Protein 1OZ7 (pdb70)

Nearest PDB structures (foldseek):
  1oz7-assembly1_B  TM=1.008E+00  e=7.593E-28  Echis carinatus
  1c3a-assembly1_B  TM=8.561E-01  e=3.685E-15  Protobothrops flavoviridis
  1umr-assembly3_C-2  TM=8.616E-01  e=9.454E-15  Crotalus durissus terrificus
  1uex-assembly1_B  TM=8.642E-01  e=3.394E-13  Bitis arietans
  2e3x-assembly1_C  TM=8.979E-01  e=5.056E-12  Daboia siamensis

Organism: Echis carinatus (NCBI:txid40353)

Foldseek 3Di:
DDDPQWDDDPQKTKHWFQWWFFQVVVQVVQCVVDPPKGFADADDLVRLVVVLVNCVPPHDDDFWAFHNQFAPPVCVVVFDADVHGTDDDDDDPCPDDFGGWTFGVVVSRNDIDGGRRRGIGITMMMDHPVD/DDDPQWDDDPQKTKHWDADKAFLVVQQVVQCVVDPQKGFAADPPPPVLCCCQVPVPVVHPQFKAFHRDAPFDDQVPDDDPVRDRDDDDDDDRQWRGWMAGRVVRDIDIGGSHGIGITMMMGGD

CATH classification: 3.10.100.10

Solvent-accessible surface area: 12956 Å² total; per-residue (Å²): 185,20,52,132,61,40,43,67,37,55,108,74,0,4,49,9,34,81,94,79,51,28,35,86,100,0,18,109,50,1,47,137,76,20,161,71,0,40,1,0,0,2,61,44,112,136,11,7,53,37,1,5,99,14,0,68,137,80,14,47,165,18,164,59,0,0,1,0,1,20,15,84,67,78,88,129,121,15,57,13,179,4,32,70,18,41,34,155,74,49,99,44,117,82,142,124,69,38,64,1,0,0,4,29,55,162,31,81,16,123,48,3,17,41,7,19,26,97,34,82,40,2,0,1,0,7,22,30,74,98,84,157,35,98,120,118,32,25,72,62,114,45,38,7,2,42,20,19,153,75,109,40,42,37,65,71,0,32,136,34,0,56,131,62,60,168,104,2,50,1,0,2,1,100,49,47,87,1,13,78,23,2,39,53,91,0,2,90,122,15,125,78,17,48,5,0,0,0,1,50,25,35,40,76,67,45,16,21,47,3,32,48,65,26,155,12,77,66,80,17,10,56,86,82,71,16,0,0,0,5,53,12,117,68,87,14,1,26,96,122,36,13,78,141,72,30,0,0,1,0,11,5,73,102

Secondary structure (DSSP, 8-state):
-PPTT-EEETTEEEEEEEEEE-HHHHHHHHHHHSTT-EE----SHHHHHHHHHHHHHHS---SEEEEEEEE---GGGS--B-SSSB--S------S---EEEEEGGGTT-SEEEE-TTS-EEEEEEE-TT-/---TT-EEETTEEEEEEEEEE-HHHHHHHHHHHSTT-EE-----SSHHHHHHHTSSTTTT-SEEEEEEE----GGGEEETT-----S--B-SSTTEEEEEGGGTEEEEE-TTS-EEEEEEEE-

B-factor: mean 37.21, std 13.38, range [9.92, 82.86]

Structure (mmCIF, N/CA/C/O backbone):
data_1OZ7
#
_entry.id   1OZ7
#
_cell.length_a   37.966
_cell.length_b   95.258
_cell.length_c   42.611
_cell.angle_alpha   90.00
_cell.angle_beta   112.58
_cell.angle_gamma   90.00
#
_symmetry.space_group_name_H-M   'P 1 21 1'
#
loop_
_entity.id
_entity.type
_entity.pdbx_description
1 polymer 'echicetin A-chain'
2 polymer 'echicetin B-chain'
3 water water
#
loop_
_atom_site.group_PDB
_atom_site.id
_atom_site.type_symbol
_atom_site.label_atom_id
_atom_site.label_alt_id
_atom_site.label_comp_id
_atom_site.label_asym_id
_atom_site.label_entity_id
_atom_site.label_seq_id
_atom_site.pdbx_PDB_ins_code
_atom_site.Cartn_x
_atom_site.Cartn_y
_atom_site.Cartn_z
_atom_site.occupancy
_atom_site.B_iso_or_equiv
_atom_site.auth_seq_id
_atom_site.auth_comp_id
_atom_site.auth_asym_id
_atom_site.auth_atom_id
_atom_site.pdbx_PDB_model_num
ATOM 1 N N . MET A 1 1 ? 22.776 51.173 45.961 1.00 48.99 1 MET A N 1
ATOM 2 C CA . MET A 1 1 ? 22.431 52.579 46.322 1.00 49.18 1 MET A CA 1
ATOM 3 C C . MET A 1 1 ? 21.965 53.311 45.064 1.00 47.35 1 MET A C 1
ATOM 4 O O . MET A 1 1 ? 22.713 54.075 44.454 1.00 46.61 1 MET A O 1
ATOM 9 N N . CYS A 1 2 ? 20.719 53.067 44.681 1.00 44.54 2 CYS A N 1
ATOM 10 C CA . CYS A 1 2 ? 20.160 53.692 43.497 1.00 41.14 2 CYS A CA 1
ATOM 11 C C . CYS A 1 2 ? 19.223 54.831 43.872 1.00 41.26 2 CYS A C 1
ATOM 12 O O . CYS A 1 2 ? 18.648 54.841 44.957 1.00 42.29 2 CYS A O 1
ATOM 15 N N . PRO A 1 3 ? 19.062 55.813 42.973 1.00 41.71 3 PRO A N 1
ATOM 16 C CA . PRO A 1 3 ? 18.190 56.965 43.209 1.00 41.47 3 PRO A CA 1
ATOM 17 C C . PRO A 1 3 ? 16.781 56.547 43.606 1.00 41.34 3 PRO A C 1
ATOM 18 O O . PRO A 1 3 ? 16.417 55.377 43.501 1.00 39.25 3 PRO A O 1
ATOM 22 N N . PRO A 1 4 ? 15.970 57.504 44.078 1.00 42.72 4 PRO A N 1
ATOM 23 C CA . PRO A 1 4 ? 14.599 57.178 44.476 1.00 43.99 4 PRO A CA 1
ATOM 24 C C . PRO A 1 4 ? 13.768 56.740 43.276 1.00 43.14 4 PRO A C 1
ATOM 25 O O . PRO A 1 4 ? 13.840 57.350 42.208 1.00 44.19 4 PRO A O 1
ATOM 29 N N . GLY A 1 5 ? 12.995 55.676 43.453 1.00 40.76 5 GLY A N 1
ATOM 30 C CA . GLY A 1 5 ? 12.157 55.186 42.373 1.00 39.21 5 GLY A CA 1
ATOM 31 C C . GLY A 1 5 ? 12.852 54.166 41.494 1.00 36.49 5 GLY A C 1
ATOM 32 O O . GLY A 1 5 ? 12.200 53.443 40.743 1.00 37.35 5 GLY A O 1
ATOM 33 N N . TRP A 1 6 ? 14.178 54.115 41.578 1.00 32.73 6 TRP A N 1
ATOM 34 C CA . TRP A 1 6 ? 14.956 53.171 40.786 1.00 28.80 6 TRP A CA 1
ATOM 35 C C . TRP A 1 6 ? 15.182 51.901 41.576 1.00 26.79 6 TRP A C 1
ATOM 36 O O . TRP A 1 6 ? 15.168 51.920 42.801 1.00 27.16 6 TRP A O 1
ATOM 47 N N . SER A 1 7 ? 15.391 50.796 40.869 1.00 25.30 7 SER A N 1
ATOM 48 C CA . SER A 1 7 ? 15.628 49.513 41.521 1.00 24.53 7 SER A CA 1
ATOM 49 C C . SER A 1 7 ? 17.034 49.000 41.251 1.00 22.11 7 SER A C 1
ATOM 50 O O . SER A 1 7 ? 17.673 49.386 40.272 1.00 23.40 7 SER A O 1
ATOM 53 N N . SER A 1 8 ? 17.505 48.115 42.119 1.00 20.70 8 SER A N 1
ATOM 54 C CA . SER A 1 8 ? 18.846 47.561 41.985 1.00 21.63 8 SER A CA 1
ATOM 55 C C . SER A 1 8 ? 18.920 46.050 41.749 1.00 18.75 8 SER A C 1
ATOM 56 O O . SER A 1 8 ? 18.123 45.268 42.278 1.00 15.05 8 SER A O 1
ATOM 59 N N . ASN A 1 9 ? 19.894 45.652 40.941 1.00 18.59 9 ASN A N 1
ATOM 60 C CA . ASN A 1 9 ? 20.123 44.246 40.631 1.00 20.41 9 ASN A CA 1
ATOM 61 C C . ASN A 1 9 ? 21.545 44.145 40.111 1.00 19.89 9 ASN A C 1
ATOM 62 O O . ASN A 1 9 ? 21.964 44.962 39.288 1.00 19.20 9 ASN A O 1
ATOM 67 N N . GLY A 1 10 ? 22.287 43.153 40.592 1.00 21.82 10 GLY A N 1
ATOM 68 C CA . GLY A 1 10 ? 23.663 42.999 40.158 1.00 26.32 10 GLY A CA 1
ATOM 69 C C . GLY A 1 10 ? 24.359 44.349 40.175 1.00 27.64 10 GLY A C 1
ATOM 70 O O . GLY A 1 10 ? 24.934 44.772 39.180 1.00 28.42 10 GLY A O 1
ATOM 71 N N . VAL A 1 11 ? 24.291 45.037 41.309 1.00 29.13 11 VAL A N 1
ATOM 72 C CA . VAL A 1 11 ? 24.910 46.350 41.455 1.00 32.65 11 VAL A CA 1
ATOM 73 C C . VAL A 1 11 ? 24.684 47.262 40.245 1.00 33.39 11 VAL A C 1
ATOM 74 O O . VAL A 1 11 ? 25.591 47.966 39.796 1.00 34.26 11 VAL A O 1
ATOM 78 N N . TYR A 1 12 ? 23.464 47.232 39.717 1.00 33.22 12 TYR A N 1
ATOM 79 C CA . TYR A 1 12 ? 23.070 48.067 38.587 1.00 29.89 12 TYR A CA 1
ATOM 80 C C . TYR A 1 12 ? 21.748 48.699 38.985 1.00 27.28 12 TYR A C 1
ATOM 81 O O . TYR A 1 12 ? 20.999 48.119 39.770 1.00 25.94 12 TYR A O 1
ATOM 90 N N . CYS A 1 13 ? 21.462 49.881 38.452 1.00 26.03 13 CYS A N 1
ATOM 91 C CA . CYS A 1 13 ? 20.214 50.574 38.747 1.00 24.16 13 CYS A CA 1
ATOM 92 C C . CYS A 1 13 ? 19.329 50.483 37.521 1.00 23.84 13 CYS A C 1
ATOM 93 O O . CYS A 1 13 ? 19.806 50.652 36.403 1.00 19.32 13 CYS A O 1
ATOM 96 N N . TYR A 1 14 ? 18.041 50.219 37.738 1.00 24.48 14 TYR A N 1
ATOM 97 C CA . TYR A 1 14 ? 17.081 50.072 36.649 1.00 24.48 14 TYR A CA 1
ATOM 98 C C . TYR A 1 14 ? 15.776 50.792 36.908 1.00 25.17 14 TYR A C 1
ATOM 99 O O . TYR A 1 14 ? 15.264 50.794 38.031 1.00 24.36 14 TYR A O 1
ATOM 108 N N . MET A 1 15 ? 15.215 51.370 35.854 1.00 24.45 15 MET A N 1
ATOM 109 C CA . MET A 1 15 ? 13.921 51.999 35.974 1.00 24.29 15 MET A CA 1
ATOM 110 C C . MET A 1 15 ? 13.131 51.886 34.683 1.00 23.95 15 MET A C 1
ATOM 111 O O . MET A 1 15 ? 13.654 52.095 33.589 1.00 24.41 15 MET A O 1
ATOM 116 N N . LEU A 1 16 ? 11.864 51.534 34.827 1.00 22.99 16 LEU A N 1
ATOM 117 C CA . LEU A 1 16 ? 10.965 51.416 33.698 1.00 23.17 16 LEU A CA 1
ATOM 118 C C . LEU A 1 16 ? 10.233 52.742 33.607 1.00 22.35 16 LEU A C 1
ATOM 119 O O . LEU A 1 16 ? 9.741 53.246 34.605 1.00 23.24 16 LEU A O 1
ATOM 121 N N . PHE A 1 17 ? 10.169 53.311 32.412 1.00 22.90 17 PHE A N 1
ATOM 122 C CA . PHE A 1 17 ? 9.482 54.578 32.204 1.00 22.57 17 PHE A CA 1
ATOM 123 C C . PHE A 1 17 ? 8.257 54.394 31.332 1.00 24.91 17 PHE A C 1
ATOM 124 O O . PHE A 1 17 ? 8.351 53.912 30.203 1.00 24.40 17 PHE A O 1
ATOM 132 N N . LYS A 1 18 ? 7.107 54.780 31.874 1.00 27.30 18 LYS A N 1
ATOM 133 C CA . LYS A 1 18 ? 5.836 54.671 31.174 1.00 28.96 18 LYS A CA 1
ATOM 134 C C . LYS A 1 18 ? 5.645 55.887 30.270 1.00 29.89 18 LYS A C 1
ATOM 135 O O . LYS A 1 18 ? 4.645 56.599 30.366 1.00 31.34 18 LYS A O 1
ATOM 141 N N . GLU A 1 19 ? 6.620 56.123 29.397 1.00 30.04 19 GLU A N 1
ATOM 142 C CA . GLU A 1 19 ? 6.580 57.251 28.470 1.00 32.22 19 GLU A CA 1
ATOM 143 C C . GLU A 1 19 ? 6.982 56.752 27.082 1.00 30.94 19 GLU A C 1
ATOM 144 O O . GLU A 1 19 ? 8.162 56.593 26.781 1.00 31.12 19 GLU A O 1
ATOM 150 N N . PRO A 1 20 ? 5.995 56.500 26.215 1.00 31.32 20 PRO A N 1
ATOM 151 C CA . PRO A 1 20 ? 6.246 56.011 24.856 1.00 29.78 20 PRO A CA 1
ATOM 152 C C . PRO A 1 20 ? 7.210 56.848 24.019 1.00 27.03 20 PRO A C 1
ATOM 153 O O . PRO A 1 20 ? 7.015 58.050 23.835 1.00 25.26 20 PRO A O 1
ATOM 157 N N . LYS A 1 21 ? 8.256 56.199 23.516 1.00 25.54 21 LYS A N 1
ATOM 158 C CA . LYS A 1 21 ? 9.232 56.868 22.670 1.00 25.32 21 LYS A CA 1
ATOM 159 C C . LYS A 1 21 ? 9.790 55.906 21.638 1.00 24.66 21 LYS A C 1
ATOM 160 O O . LYS A 1 21 ? 9.527 54.699 21.668 1.00 23.21 21 LYS A O 1
ATOM 166 N N . THR A 1 22 ? 10.577 56.484 20.742 1.00 25.62 22 THR A N 1
ATOM 167 C CA . THR A 1 22 ? 11.282 55.811 19.664 1.00 26.92 22 THR A CA 1
ATOM 168 C C . THR A 1 22 ? 12.524 55.159 20.298 1.00 26.91 22 THR A C 1
ATOM 169 O O . THR A 1 22 ? 12.976 55.622 21.345 1.00 27.25 22 THR A O 1
ATOM 173 N N . TRP A 1 23 ? 13.079 54.107 19.685 1.00 26.91 23 TRP A N 1
ATOM 174 C CA . TRP A 1 23 ? 14.290 53.456 20.232 1.00 28.52 23 TRP A CA 1
ATOM 175 C C . TRP A 1 23 ? 15.294 54.552 20.526 1.00 27.74 23 TRP A C 1
ATOM 176 O O . TRP A 1 23 ? 15.740 54.703 21.660 1.00 23.00 23 TRP A O 1
ATOM 187 N N . ASP A 1 24 ? 15.616 55.320 19.483 1.00 29.84 24 ASP A N 1
ATOM 188 C CA . ASP A 1 24 ? 16.578 56.416 19.543 1.00 31.32 24 ASP A CA 1
ATOM 189 C C . ASP A 1 24 ? 16.365 57.426 20.653 1.00 30.50 24 ASP A C 1
ATOM 190 O O . ASP A 1 24 ? 17.308 57.786 21.361 1.00 31.58 24 ASP A O 1
ATOM 195 N N . GLU A 1 25 ? 15.132 57.896 20.799 1.00 28.38 25 GLU A N 1
ATOM 196 C CA . GLU A 1 25 ? 14.824 58.897 21.813 1.00 27.96 25 GLU A CA 1
ATOM 197 C C . GLU A 1 25 ? 14.849 58.327 23.223 1.00 26.70 25 GLU A C 1
ATOM 198 O O . GLU A 1 25 ? 15.313 58.977 24.152 1.00 28.19 25 GLU A O 1
ATOM 204 N N . ALA A 1 26 ? 14.360 57.107 23.386 1.00 25.00 26 ALA A N 1
ATOM 205 C CA . ALA A 1 26 ? 14.360 56.482 24.697 1.00 24.93 26 ALA A CA 1
ATOM 206 C C . ALA A 1 26 ? 15.809 56.243 25.112 1.00 25.76 26 ALA A C 1
ATOM 207 O O . ALA A 1 26 ? 16.189 56.488 26.261 1.00 22.08 26 ALA A O 1
ATOM 209 N N . GLU A 1 27 ? 16.611 55.768 24.163 1.00 26.25 27 GLU A N 1
ATOM 210 C CA . GLU A 1 27 ? 18.022 55.498 24.407 1.00 28.13 27 GLU A CA 1
ATOM 211 C C . GLU A 1 27 ? 18.667 56.798 24.849 1.00 28.77 27 G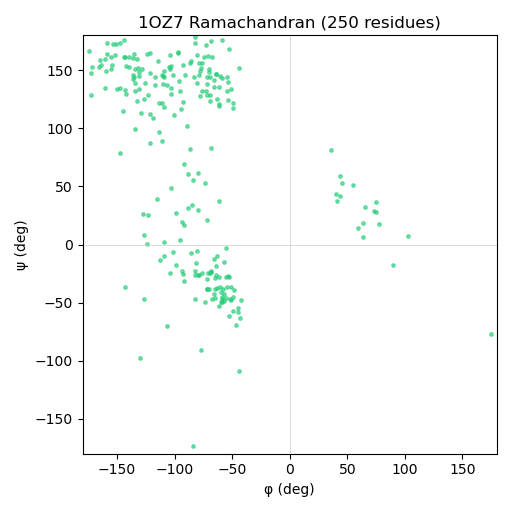LU A C 1
ATOM 212 O O . GLU A 1 27 ? 19.360 56.849 25.868 1.00 27.96 27 GLU A O 1
ATOM 218 N N . LYS A 1 28 ? 18.409 57.858 24.090 1.00 29.97 28 LYS A N 1
ATOM 219 C CA . LYS A 1 28 ? 18.965 59.171 24.398 1.00 29.80 28 LYS A CA 1
ATOM 220 C C . LYS A 1 28 ? 18.527 59.606 25.791 1.00 27.10 28 LYS A C 1
ATOM 221 O O . LYS A 1 28 ? 19.325 60.091 26.592 1.00 27.84 28 LYS A O 1
ATOM 227 N N . PHE A 1 29 ? 17.247 59.419 26.074 1.00 25.17 29 PHE A N 1
ATOM 228 C CA . PHE A 1 29 ? 16.684 59.778 27.362 1.00 23.92 29 PHE A CA 1
ATOM 229 C C . PHE A 1 29 ? 17.433 59.101 28.514 1.00 24.13 29 PHE A C 1
ATOM 230 O O . PHE A 1 29 ? 17.774 59.747 29.503 1.00 24.16 29 PHE A O 1
ATOM 238 N N . CYS A 1 30 ? 17.702 57.805 28.376 1.00 26.31 30 CYS A N 1
ATOM 239 C CA . CYS A 1 30 ? 18.393 57.044 29.414 1.00 26.42 30 CYS A CA 1
ATOM 240 C C . CYS A 1 30 ? 19.821 57.499 29.648 1.00 28.77 30 CYS A C 1
ATOM 241 O O . CYS A 1 30 ? 20.355 57.344 30.745 1.00 29.50 30 CYS A O 1
ATOM 244 N N . ASN A 1 31 ? 20.453 58.040 28.615 1.00 30.70 31 ASN A N 1
ATOM 245 C CA . ASN A 1 31 ? 21.830 58.482 28.751 1.00 33.48 31 ASN A CA 1
ATOM 246 C C . ASN A 1 31 ? 21.908 59.845 29.425 1.00 34.08 31 ASN A C 1
ATOM 247 O O . ASN A 1 31 ? 22.998 60.340 29.712 1.00 32.34 31 ASN A O 1
ATOM 252 N N . LYS A 1 32 ? 20.751 60.450 29.676 1.00 34.65 32 LYS A N 1
ATOM 253 C CA . LYS A 1 32 ? 20.708 61.763 30.318 1.00 35.36 32 LYS A CA 1
ATOM 254 C C . LYS A 1 32 ? 20.425 61.671 31.813 1.00 34.54 32 LYS A C 1
ATOM 255 O O . LYS A 1 32 ? 20.679 62.619 32.551 1.00 36.07 32 LYS A O 1
ATOM 261 N N . GLN A 1 33 ? 19.906 60.530 32.258 1.00 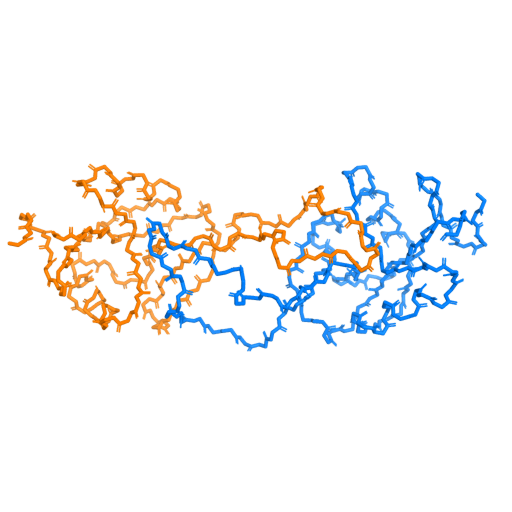34.48 33 GLN A N 1
ATOM 262 C CA . GLN A 1 33 ? 19.568 60.333 33.667 1.00 34.65 33 GLN A CA 1
ATOM 263 C C . GLN A 1 33 ? 20.772 60.090 34.570 1.00 35.15 33 GLN A C 1
ATOM 264 O O . GLN A 1 33 ? 20.712 60.343 35.772 1.00 36.47 33 GLN A O 1
ATOM 270 N N . GLY A 1 34 ? 21.857 59.590 33.991 1.00 34.85 34 GLY A N 1
ATOM 271 C CA . GLY A 1 34 ? 23.056 59.316 34.762 1.00 35.90 34 GLY A CA 1
ATOM 272 C C . GLY A 1 34 ? 24.177 58.936 33.818 1.00 37.27 34 GLY A C 1
ATOM 273 O O . GLY A 1 34 ? 23.927 58.333 32.768 1.00 36.20 34 GLY A O 1
ATOM 274 N N . LYS A 1 35 ? 25.410 59.279 34.176 1.00 37.72 35 LYS A N 1
ATOM 275 C CA . LYS A 1 35 ? 26.536 58.971 33.312 1.00 38.55 35 LYS A CA 1
ATOM 276 C C . LYS A 1 35 ? 26.515 57.518 32.871 1.00 39.82 35 LYS A C 1
ATOM 277 O O . LYS A 1 35 ? 26.592 56.598 33.684 1.00 39.52 35 LYS A O 1
ATOM 283 N N . ASP A 1 36 ? 26.394 57.330 31.564 1.00 41.78 36 ASP A N 1
ATOM 284 C CA . ASP A 1 36 ? 26.357 56.013 30.952 1.00 42.85 36 ASP A CA 1
ATOM 285 C C . ASP A 1 36 ? 25.079 55.215 31.148 1.00 40.64 36 ASP A C 1
ATOM 286 O O . ASP A 1 36 ? 25.094 53.987 31.159 1.00 38.57 36 ASP A O 1
ATOM 291 N N . GLY A 1 37 ? 23.963 55.915 31.301 1.00 38.78 37 GLY A N 1
ATOM 292 C CA . GLY A 1 37 ? 22.701 55.215 31.412 1.00 35.47 37 GLY A CA 1
ATOM 293 C C . GLY A 1 37 ? 22.411 54.808 29.980 1.00 33.20 37 GLY A C 1
ATOM 294 O O . GLY A 1 37 ? 22.925 55.434 29.052 1.00 31.98 37 GLY A O 1
ATOM 295 N N . HIS A 1 38 ? 21.612 53.766 29.785 1.00 31.21 38 HIS A N 1
ATOM 296 C CA . HIS A 1 38 ? 21.272 53.306 28.440 1.00 29.03 38 HIS A CA 1
ATOM 297 C C . HIS A 1 38 ? 19.990 52.499 28.500 1.00 26.88 38 HIS A C 1
ATOM 298 O O . HIS A 1 38 ? 19.477 52.203 29.580 1.00 25.14 38 HIS A O 1
ATOM 305 N N . LEU A 1 39 ? 19.484 52.129 27.327 1.00 24.73 39 LEU A N 1
ATOM 306 C CA . LEU A 1 39 ? 18.316 51.276 27.275 1.00 22.05 39 LEU A CA 1
ATOM 307 C C . LEU A 1 39 ? 18.880 50.022 27.914 1.00 21.84 39 LEU A C 1
ATOM 308 O O . LEU A 1 39 ? 20.063 49.727 27.761 1.00 19.41 39 LEU A O 1
ATOM 313 N N . LEU A 1 40 ? 18.049 49.294 28.643 1.00 21.46 40 LEU A N 1
ATOM 314 C CA . LEU A 1 40 ? 18.515 48.105 29.330 1.00 19.44 40 LEU A CA 1
ATOM 315 C C . LEU A 1 40 ? 19.055 47.010 28.433 1.00 18.62 40 LEU A C 1
ATOM 316 O O . LEU A 1 40 ? 18.481 46.702 27.391 1.00 18.20 40 LEU A O 1
ATOM 318 N N . SER A 1 41 ? 20.187 46.445 28.840 1.00 18.13 41 SER A N 1
ATOM 319 C CA . SER A 1 41 ? 20.774 45.314 28.137 1.00 18.08 41 SER A CA 1
ATOM 320 C C . SER A 1 41 ? 20.408 44.161 29.080 1.00 17.07 41 SER A C 1
ATOM 321 O O . SER A 1 41 ? 20.255 44.372 30.289 1.00 14.64 41 SER A O 1
ATOM 324 N N . ILE A 1 42 ? 20.241 42.963 28.534 1.00 17.10 42 ILE A N 1
ATOM 325 C CA . ILE A 1 42 ? 19.861 41.796 29.322 1.00 17.80 42 ILE A CA 1
ATOM 326 C C . ILE A 1 42 ? 20.928 40.743 29.145 1.00 19.06 42 ILE A C 1
ATOM 327 O O . ILE A 1 42 ? 21.083 40.177 28.068 1.00 20.82 42 ILE A O 1
ATOM 332 N N . GLU A 1 43 ? 21.656 40.459 30.212 1.00 20.91 43 GLU A N 1
ATOM 333 C CA . GLU A 1 43 ? 22.747 39.508 30.109 1.00 23.06 43 GLU A CA 1
ATOM 334 C C . GLU A 1 43 ? 22.590 38.148 30.767 1.00 22.54 43 GLU A C 1
ATOM 335 O O . GLU A 1 43 ? 23.513 37.337 30.712 1.00 23.38 43 GLU A O 1
ATOM 341 N N . SER A 1 44 ? 21.434 37.885 31.376 1.00 20.50 44 SER A N 1
ATOM 342 C CA . SER A 1 44 ? 21.199 36.590 31.993 1.00 17.64 44 SER A CA 1
ATOM 343 C C . SER A 1 44 ? 19.720 36.313 32.208 1.00 17.59 44 SER A C 1
ATOM 344 O O . SER A 1 44 ? 18.897 37.229 32.220 1.00 19.16 44 SER A O 1
ATOM 347 N N . LYS A 1 45 ? 19.387 35.037 32.370 1.00 18.69 45 LYS A N 1
ATOM 348 C CA . LYS A 1 45 ? 18.008 34.631 32.591 1.00 22.83 45 LYS A CA 1
ATOM 349 C C . LYS A 1 45 ? 17.522 35.297 33.873 1.00 21.94 45 LYS A C 1
ATOM 350 O O . LYS A 1 45 ? 16.364 35.710 33.982 1.00 21.75 45 LYS A O 1
ATOM 356 N N . LYS A 1 46 ? 18.424 35.405 34.841 1.00 18.98 46 LYS A N 1
ATOM 357 C CA . LYS A 1 46 ? 18.102 36.032 36.114 1.00 20.66 46 LYS A CA 1
ATOM 358 C C . LYS A 1 46 ? 17.789 37.507 35.898 1.00 19.45 46 LYS A C 1
ATOM 359 O O . LYS A 1 46 ? 16.817 38.021 36.435 1.00 18.75 46 LYS A O 1
ATOM 365 N N . GLU A 1 47 ? 18.616 38.192 35.114 1.00 19.49 47 GLU A N 1
ATOM 366 C CA . GLU A 1 47 ? 18.377 39.604 34.861 1.00 19.61 47 GLU A CA 1
ATOM 367 C C . GLU A 1 47 ? 17.092 39.769 34.037 1.00 18.97 47 GLU A C 1
ATOM 368 O O . GLU A 1 47 ? 16.237 40.599 34.362 1.00 17.67 47 GLU A O 1
ATOM 374 N N . GLU A 1 48 ? 16.967 38.971 32.979 1.00 17.87 48 GLU A N 1
ATOM 375 C CA . GLU A 1 48 ? 15.783 39.003 32.115 1.00 18.83 48 GLU A CA 1
ATOM 376 C C . GLU A 1 48 ? 14.554 38.948 32.998 1.00 19.28 48 GLU A C 1
ATOM 377 O O . GLU A 1 48 ? 13.545 39.617 32.751 1.00 16.46 48 GLU A O 1
ATOM 379 N N . ILE A 1 49 ? 14.660 38.134 34.042 1.00 20.85 49 ILE A N 1
ATOM 380 C CA . ILE A 1 49 ? 13.582 37.958 34.991 1.00 21.59 49 ILE A CA 1
ATOM 381 C C . ILE A 1 49 ? 13.389 39.178 35.891 1.00 21.91 49 ILE A C 1
ATOM 382 O O . ILE A 1 49 ? 12.261 39.548 36.193 1.00 22.51 49 ILE A O 1
ATOM 387 N N . LEU A 1 50 ? 14.477 39.818 36.301 1.00 21.24 50 LEU A N 1
ATOM 388 C CA . LEU A 1 50 ? 14.366 40.999 37.164 1.00 22.18 50 LEU A CA 1
ATOM 389 C C . LEU A 1 50 ? 13.763 42.196 36.417 1.00 23.10 50 LEU A C 1
ATOM 390 O O . LEU A 1 50 ? 13.181 43.088 37.030 1.00 22.51 50 LEU A O 1
ATOM 395 N N . VAL A 1 51 ? 13.896 42.206 35.094 1.00 23.35 51 VAL A N 1
ATOM 396 C CA . VAL A 1 51 ? 13.359 43.294 34.279 1.00 23.10 51 VAL A CA 1
ATOM 397 C C . VAL A 1 51 ? 11.861 43.152 33.954 1.00 23.59 51 VAL A C 1
ATOM 398 O O . VAL A 1 51 ? 11.106 44.118 34.076 1.00 23.81 51 VAL A O 1
ATOM 402 N N . ASP A 1 52 ? 11.435 41.965 33.527 1.00 24.25 52 ASP A N 1
ATOM 403 C CA . ASP A 1 52 ? 10.027 41.757 33.196 1.00 25.40 52 ASP A CA 1
ATOM 404 C C . ASP A 1 52 ? 9.148 42.071 34.396 1.00 26.09 52 ASP A C 1
ATOM 405 O O . ASP A 1 52 ? 8.062 42.644 34.249 1.00 25.00 52 ASP A O 1
ATOM 407 N N . ILE A 1 53 ? 9.639 41.699 35.579 1.00 25.56 53 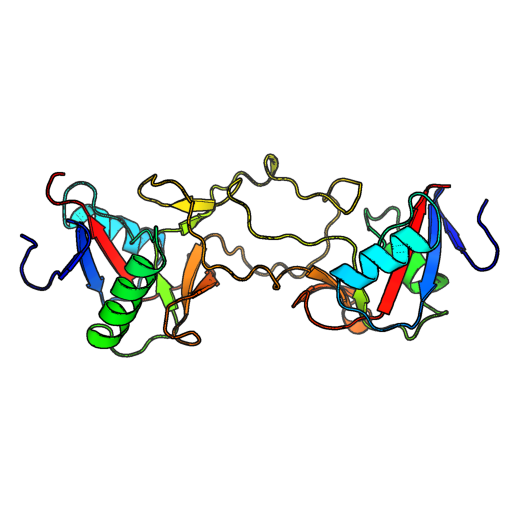ILE A N 1
ATOM 408 C CA . ILE A 1 53 ? 8.922 41.918 36.820 1.00 27.04 53 ILE A CA 1
ATOM 409 C C . ILE A 1 53 ? 8.912 43.393 37.192 1.00 26.39 53 ILE A C 1
ATOM 410 O O . ILE A 1 53 ? 7.975 43.861 37.849 1.00 25.60 53 ILE A O 1
ATOM 415 N N . VAL A 1 54 ? 9.945 44.132 36.790 1.00 24.83 54 VAL A N 1
ATOM 416 C CA . VAL A 1 54 ? 9.965 45.559 37.093 1.00 25.16 54 VAL A CA 1
ATOM 417 C C . VAL A 1 54 ? 9.038 46.224 36.073 1.00 24.88 54 VAL A C 1
ATOM 418 O O . VAL A 1 54 ? 8.479 47.290 36.321 1.00 24.25 54 VAL A O 1
ATOM 422 N N . VAL A 1 55 ? 8.882 45.588 34.917 1.00 24.34 55 VAL A N 1
ATOM 423 C CA . VAL A 1 55 ? 7.994 46.113 33.889 1.00 25.30 55 VAL A CA 1
ATOM 424 C C . VAL A 1 55 ? 6.569 45.860 34.368 1.00 27.01 55 VAL A C 1
ATOM 425 O O . VAL A 1 55 ? 5.731 46.758 34.377 1.00 25.42 55 VAL A O 1
ATOM 429 N N . SER A 1 56 ? 6.327 44.622 34.783 1.00 27.86 56 SER A N 1
ATOM 430 C CA . SER A 1 56 ? 5.035 44.167 35.266 1.00 30.82 56 SER A CA 1
ATOM 431 C C . SER A 1 56 ? 4.409 44.992 36.386 1.00 33.71 56 SER A C 1
ATOM 432 O O . SER A 1 56 ? 3.185 45.029 36.524 1.00 32.67 56 SER A O 1
ATOM 435 N N . GLU A 1 57 ? 5.244 45.655 37.177 1.00 36.73 57 GLU A N 1
ATOM 436 C CA . GLU A 1 57 ? 4.772 46.428 38.321 1.00 39.81 57 GLU A CA 1
ATOM 437 C C . GLU A 1 57 ? 4.729 47.941 38.171 1.00 39.34 57 GLU A C 1
ATOM 438 O O . GLU A 1 57 ? 3.958 48.609 38.862 1.00 39.58 57 GLU A O 1
ATOM 444 N N . ASN A 1 58 ? 5.540 48.487 37.274 1.00 39.41 58 ASN A N 1
ATOM 445 C CA . ASN A 1 58 ? 5.608 49.937 37.120 1.00 38.97 58 ASN A CA 1
ATOM 446 C C . ASN A 1 58 ? 5.083 50.524 35.820 1.00 38.47 58 ASN A C 1
ATOM 447 O O . ASN A 1 58 ? 4.889 51.737 35.712 1.00 37.70 58 ASN A O 1
ATOM 452 N N . ILE A 1 59 ? 4.851 49.675 34.831 1.00 38.67 59 ILE A N 1
ATOM 453 C CA . ILE A 1 59 ? 4.333 50.152 33.560 1.00 40.06 59 ILE A CA 1
ATOM 454 C C . ILE A 1 59 ? 2.883 49.725 33.367 1.00 40.46 59 ILE A C 1
ATOM 455 O O . ILE A 1 59 ? 2.569 48.534 33.344 1.00 38.71 59 ILE A O 1
ATOM 460 N N . GLY A 1 60 ? 1.911 50.716 33.240 1.00 43.13 60 GLY A N 1
ATOM 461 C CA . GLY A 1 60 ? 0.429 50.488 32.993 1.00 44.71 60 GLY A CA 1
ATOM 462 C C . GLY A 1 60 ? 0.310 50.005 31.534 1.00 46.30 60 GLY A C 1
ATOM 463 O O . GLY A 1 60 ? 0.554 50.758 30.599 1.00 45.10 60 GLY A O 1
ATOM 464 N N . LYS A 1 61 ? -0.312 48.955 31.157 1.00 47.70 61 LYS A N 1
ATOM 465 C CA . LYS A 1 61 ? -0.071 47.929 30.122 1.00 48.74 61 LYS A CA 1
ATOM 466 C C . LYS A 1 61 ? 0.364 48.509 28.762 1.00 48.69 61 LYS A C 1
ATOM 467 O O . LYS A 1 61 ? -0.062 49.599 28.373 1.00 49.08 61 LYS A O 1
ATOM 473 N N . MET A 1 62 ? 1.063 47.833 28.029 1.00 47.18 62 MET A N 1
ATOM 474 C CA . MET A 1 62 ? 1.569 48.138 26.707 1.00 44.22 62 MET A CA 1
ATOM 475 C C . MET A 1 62 ? 2.066 46.802 26.139 1.00 42.62 62 MET A C 1
ATOM 476 O O . MET A 1 62 ? 2.450 45.923 26.902 1.00 43.76 62 MET A O 1
ATOM 478 N N . TYR A 1 63 ? 2.075 46.643 24.818 1.00 39.93 63 TYR A N 1
ATOM 479 C CA . TYR A 1 63 ? 2.482 45.373 24.214 1.00 38.71 63 TYR A CA 1
ATOM 480 C C . TYR A 1 63 ? 3.983 45.156 24.051 1.00 36.25 63 TYR A C 1
ATOM 481 O O . TYR A 1 63 ? 4.451 44.020 23.958 1.00 35.13 63 TYR A O 1
ATOM 490 N N . LYS A 1 64 ? 4.741 46.240 24.016 1.00 33.61 64 LYS A N 1
ATOM 491 C CA . LYS A 1 64 ? 6.180 46.134 23.859 1.00 29.91 64 LYS A CA 1
ATOM 492 C C . LYS A 1 64 ? 6.915 47.134 24.740 1.00 29.06 64 LYS A C 1
ATOM 493 O O . LYS A 1 64 ? 6.377 48.186 25.088 1.00 28.16 64 LYS A O 1
ATOM 499 N N . ILE A 1 65 ? 8.143 46.779 25.109 1.00 26.61 65 ILE A N 1
ATOM 500 C CA . ILE A 1 65 ? 9.005 47.629 25.923 1.00 24.20 65 ILE A CA 1
ATOM 501 C C . ILE A 1 65 ? 10.390 47.607 25.282 1.00 22.36 65 ILE A C 1
ATOM 502 O O . ILE A 1 65 ? 10.917 46.553 24.958 1.00 22.70 65 ILE A O 1
ATOM 507 N N . TRP A 1 66 ? 10.970 48.784 25.102 1.00 21.78 66 TRP A N 1
ATOM 508 C CA . TRP A 1 66 ? 12.286 48.917 24.496 1.00 21.57 66 TRP A CA 1
ATOM 509 C C . TRP A 1 66 ? 13.468 48.486 25.375 1.00 22.07 66 TRP A C 1
ATOM 510 O O . TRP A 1 66 ? 13.563 48.855 26.554 1.00 19.99 66 TRP A O 1
ATOM 521 N N . THR A 1 67 ? 14.351 47.688 24.775 1.00 21.16 67 THR A N 1
ATOM 522 C CA . THR A 1 67 ? 15.581 47.238 25.407 1.00 21.21 67 THR A CA 1
ATOM 523 C C . THR A 1 67 ? 16.662 47.766 24.446 1.00 22.88 67 THR A C 1
ATOM 524 O O . THR A 1 67 ? 16.350 48.151 23.324 1.00 21.69 67 THR A O 1
ATOM 528 N N . GLY A 1 68 ? 17.921 47.802 24.862 1.00 23.92 68 GLY A N 1
ATOM 529 C CA . GLY A 1 68 ? 18.935 48.355 23.977 1.00 22.47 68 GLY A CA 1
ATOM 530 C C . GLY A 1 68 ? 19.568 47.448 22.942 1.00 23.32 68 GLY A C 1
ATOM 531 O O . GLY A 1 68 ? 20.758 47.598 22.638 1.00 23.30 68 GLY A O 1
ATOM 532 N N . LEU A 1 69 ? 18.807 46.507 22.398 1.00 22.55 69 LEU A N 1
ATOM 533 C CA . LEU A 1 69 ? 19.362 45.615 21.389 1.00 25.01 69 LEU A CA 1
ATOM 534 C C . LEU A 1 69 ? 19.157 46.248 20.016 1.00 26.06 69 LEU A C 1
ATOM 535 O O . LEU A 1 69 ? 18.063 46.202 19.450 1.00 24.15 69 LEU A O 1
ATOM 540 N N . SER A 1 70 ? 20.223 46.835 19.486 1.00 28.39 70 SER A N 1
ATOM 541 C CA . SER A 1 70 ? 20.157 47.507 18.201 1.00 30.66 70 SER A CA 1
ATOM 542 C C . SER A 1 70 ? 20.886 46.807 17.065 1.00 31.78 70 SER A C 1
ATOM 543 O O . SER A 1 70 ? 21.889 46.113 17.256 1.00 31.39 70 SER A O 1
ATOM 546 N N . GLU A 1 71 ? 20.350 47.004 15.869 1.00 32.37 71 GLU A N 1
ATOM 547 C CA . GLU A 1 71 ? 20.902 46.424 14.666 1.00 31.16 71 GLU A CA 1
ATOM 548 C C . GLU A 1 71 ? 22.197 47.174 14.378 1.00 31.18 71 GLU A C 1
ATOM 549 O O . GLU A 1 71 ? 22.251 48.389 14.518 1.00 31.30 71 GLU A O 1
ATOM 555 N N . ARG A 1 72 ? 23.242 46.458 13.984 1.00 32.41 72 ARG A N 1
ATOM 556 C CA . ARG A 1 72 ? 24.529 47.095 13.730 1.00 34.60 72 ARG A CA 1
ATOM 557 C C . ARG A 1 72 ? 24.661 47.644 12.325 1.00 35.43 72 ARG A C 1
ATOM 558 O O . ARG A 1 72 ? 25.634 48.324 12.010 1.00 33.60 72 ARG A O 1
ATOM 566 N N . SER A 1 73 ? 23.677 47.351 11.485 1.00 36.94 73 SER A N 1
ATOM 567 C CA . SER A 1 73 ? 23.692 47.803 10.101 1.00 37.55 73 SER A CA 1
ATOM 568 C C . SER A 1 73 ? 24.985 47.360 9.414 1.00 37.16 73 SER A C 1
ATOM 569 O O . SER A 1 73 ? 25.682 48.165 8.809 1.00 36.69 73 SER A O 1
ATOM 572 N N . LYS A 1 74 ? 25.290 46.070 9.528 1.00 37.84 74 LYS A N 1
ATOM 573 C CA . LYS A 1 74 ? 26.483 45.476 8.929 1.00 38.38 74 LYS A CA 1
ATOM 574 C C . LYS A 1 74 ? 26.057 44.335 8.013 1.00 38.55 74 LYS A C 1
ATOM 575 O O . LYS A 1 74 ? 26.826 43.406 7.767 1.00 39.01 74 LYS A O 1
ATOM 581 N N . GLU A 1 75 ? 24.829 44.414 7.513 1.00 39.24 75 GLU A N 1
ATOM 582 C CA . GLU A 1 75 ? 24.275 43.383 6.640 1.00 40.23 75 GLU A CA 1
ATOM 583 C C . GLU A 1 75 ? 25.236 42.858 5.578 1.00 39.50 75 GLU A C 1
ATOM 584 O O . GLU A 1 75 ? 25.376 41.650 5.414 1.00 39.98 75 GLU A O 1
ATOM 590 N N . GLN A 1 76 ? 25.904 43.754 4.859 1.00 38.94 76 GLN A N 1
ATOM 591 C CA . GLN A 1 76 ? 26.815 43.319 3.806 1.00 38.99 76 GLN A CA 1
ATOM 592 C C . GLN A 1 76 ? 27.989 42.503 4.320 1.00 37.51 76 GLN A C 1
ATOM 593 O O . GLN A 1 76 ? 28.725 41.912 3.538 1.00 39.09 76 GLN A O 1
ATOM 599 N N . HIS A 1 77 ? 28.159 42.459 5.634 1.00 36.10 77 HIS A N 1
ATOM 600 C CA . HIS A 1 77 ? 29.251 41.703 6.225 1.00 34.46 77 HIS A CA 1
ATOM 601 C C . HIS A 1 77 ? 28.701 40.469 6.935 1.00 34.78 77 HIS A C 1
ATOM 602 O O . HIS A 1 77 ? 29.454 39.574 7.336 1.00 33.16 77 HIS A O 1
ATOM 609 N N . CYS A 1 78 ? 27.378 40.430 7.069 1.00 35.07 78 CYS A N 1
ATOM 610 C CA . CYS A 1 78 ? 26.690 39.337 7.745 1.00 34.80 78 CYS A CA 1
ATOM 611 C C . CYS A 1 78 ? 25.785 38.554 6.794 1.00 35.49 78 CYS A C 1
ATOM 612 O O . CYS A 1 78 ? 24.687 38.140 7.168 1.00 36.03 78 CYS A O 1
ATOM 615 N N . SER A 1 79 ? 26.259 38.345 5.570 1.00 35.62 79 SER A N 1
ATOM 616 C CA . SER A 1 79 ? 25.495 37.632 4.552 1.00 36.72 79 SER A CA 1
ATOM 617 C C . SER A 1 79 ? 25.171 36.189 4.931 1.00 36.47 79 SER A C 1
ATOM 618 O O . SER A 1 79 ? 26.069 35.382 5.154 1.00 37.64 79 SER A O 1
ATOM 621 N N . SER A 1 80 ? 23.883 35.868 4.987 1.00 35.67 80 SER A N 1
ATOM 622 C CA . SER A 1 80 ? 23.441 34.522 5.341 1.00 35.25 80 SER A CA 1
ATOM 623 C C . SER A 1 80 ? 23.761 33.549 4.211 1.00 36.02 80 SER A C 1
ATOM 624 O O . SER A 1 80 ? 24.009 33.961 3.076 1.00 37.07 80 SER A O 1
ATOM 627 N N . ARG A 1 81 ? 23.750 32.258 4.521 1.00 35.04 81 ARG A N 1
ATOM 628 C CA . ARG A 1 81 ? 24.057 31.249 3.519 1.00 36.15 81 ARG A CA 1
ATOM 629 C C . ARG A 1 81 ? 22.977 30.184 3.388 1.00 35.55 81 ARG A C 1
ATOM 630 O O . ARG A 1 81 ? 22.410 29.726 4.379 1.00 34.09 81 ARG A O 1
ATOM 638 N N . TRP A 1 82 ? 22.685 29.798 2.153 1.00 34.61 82 TRP A N 1
ATOM 639 C CA . TRP A 1 82 ? 21.725 28.734 1.929 1.00 32.95 82 TRP A CA 1
ATOM 640 C C . TRP A 1 82 ? 22.507 27.508 2.369 1.00 34.54 82 TRP A C 1
ATOM 641 O O . TRP A 1 82 ? 23.709 27.604 2.620 1.00 32.59 82 TRP A O 1
ATOM 652 N N . SER A 1 83 ? 21.847 26.359 2.449 1.00 35.99 83 SER A N 1
ATOM 653 C CA . SER A 1 83 ? 22.533 25.139 2.848 1.00 38.96 83 SER A CA 1
ATOM 654 C C . SER A 1 83 ? 23.639 24.821 1.840 1.00 40.45 83 SER A C 1
ATOM 655 O O . SER A 1 83 ? 23.886 23.659 1.517 1.00 40.84 83 SER A O 1
ATOM 658 N N . ASP A 1 84 ? 24.296 25.878 1.357 1.00 42.82 84 ASP A N 1
ATOM 659 C CA . ASP A 1 84 ? 25.370 25.791 0.373 1.00 42.78 84 ASP A CA 1
ATOM 660 C C . ASP A 1 84 ? 25.855 27.183 -0.099 1.00 44.03 84 ASP A C 1
ATOM 661 O O . ASP A 1 84 ? 26.906 27.667 0.334 1.00 43.11 84 ASP A O 1
ATOM 666 N N . GLY A 1 85 ? 25.080 27.828 -0.974 1.00 43.58 85 GLY A N 1
ATOM 667 C CA . GLY A 1 85 ? 25.462 29.132 -1.503 1.00 40.53 85 GLY A CA 1
ATOM 668 C C . GLY A 1 85 ? 25.137 30.375 -0.684 1.00 39.55 85 GLY A C 1
ATOM 669 O O . GLY A 1 85 ? 24.674 30.293 0.451 1.00 36.56 85 GLY A O 1
ATOM 670 N N . SER A 1 86 ? 25.379 31.541 -1.278 1.00 38.68 86 SER A N 1
ATOM 671 C CA . SER A 1 86 ? 25.137 32.815 -0.617 1.00 39.42 86 SER A CA 1
ATOM 672 C C . SER A 1 86 ? 23.743 33.390 -0.846 1.00 40.16 86 SER A C 1
ATOM 673 O O . SER A 1 86 ? 23.146 33.245 -1.923 1.00 37.08 86 SER A O 1
ATOM 676 N N . PHE A 1 87 ? 23.241 34.062 0.185 1.00 42.15 87 PHE A N 1
ATOM 677 C CA . PHE A 1 87 ? 21.912 34.650 0.158 1.00 44.06 87 PHE A CA 1
ATOM 678 C C . PHE A 1 87 ? 21.855 36.053 -0.432 1.00 44.10 87 PHE A C 1
ATOM 679 O O . PHE A 1 87 ? 21.848 37.037 0.307 1.00 44.65 87 PHE A O 1
ATOM 687 N N . PHE A 1 88 ? 21.807 36.137 -1.761 1.00 44.28 88 PHE A N 1
ATOM 688 C CA . PHE A 1 88 ? 21.734 37.420 -2.457 1.00 44.25 88 PHE A CA 1
ATOM 689 C C . PHE A 1 88 ? 20.346 37.632 -3.009 1.00 43.26 88 PHE A C 1
ATOM 690 O O . PHE A 1 88 ? 19.606 38.496 -2.539 1.00 43.12 88 PHE A O 1
ATOM 698 N N . ARG A 1 89 ? 19.996 36.862 -4.030 1.00 42.12 89 ARG A N 1
ATOM 699 C CA . ARG A 1 89 ? 18.667 36.987 -4.586 1.00 42.04 89 ARG A CA 1
ATOM 700 C C . ARG A 1 89 ? 17.731 36.614 -3.445 1.00 41.79 89 ARG A C 1
ATOM 701 O O . ARG A 1 89 ? 17.792 35.502 -2.911 1.00 40.98 89 ARG A O 1
ATOM 709 N N . SER A 1 90 ? 16.890 37.562 -3.053 1.00 40.85 90 SER A N 1
ATOM 710 C CA . SER A 1 90 ? 15.945 37.341 -1.971 1.00 41.11 90 SER A CA 1
ATOM 711 C C . SER A 1 90 ? 14.599 37.885 -2.417 1.00 40.51 90 SER A C 1
ATOM 712 O O . SER A 1 90 ? 14.544 38.822 -3.211 1.00 40.52 90 SER A O 1
ATOM 715 N N . TYR A 1 91 ? 13.512 37.309 -1.917 1.00 39.73 91 TYR A N 1
ATOM 716 C CA . TYR A 1 91 ? 12.202 37.783 -2.326 1.00 40.35 91 TYR A CA 1
ATOM 717 C C . TYR A 1 91 ? 11.122 37.687 -1.256 1.00 40.91 91 TYR A C 1
ATOM 718 O O . TYR A 1 91 ? 10.280 36.785 -1.277 1.00 40.40 91 TYR A O 1
ATOM 727 N N . GLU A 1 92 ? 11.143 38.644 -0.336 1.00 42.73 92 GLU A N 1
ATOM 728 C CA . GLU A 1 92 ? 10.177 38.698 0.750 1.00 46.16 92 GLU A CA 1
ATOM 729 C C . GLU A 1 92 ? 9.468 40.037 0.737 1.00 47.33 92 GLU A C 1
ATOM 730 O O . GLU A 1 92 ? 9.926 40.980 0.098 1.00 46.27 92 GLU A O 1
ATOM 736 N N . ILE A 1 93 ? 8.347 40.109 1.445 1.00 50.41 93 ILE A N 1
ATOM 737 C CA . ILE A 1 93 ? 7.585 41.344 1.538 1.00 53.67 93 ILE A CA 1
ATOM 738 C C . ILE A 1 93 ? 8.155 42.107 2.722 1.00 56.46 93 ILE A C 1
ATOM 739 O O . ILE A 1 93 ? 7.459 42.380 3.702 1.00 58.67 93 ILE A O 1
ATOM 744 N N . ALA A 1 94 ? 9.440 42.428 2.636 1.00 58.62 94 ALA A N 1
ATOM 745 C CA . ALA A 1 94 ? 10.100 43.164 3.698 1.00 60.86 94 ALA A CA 1
ATOM 746 C C . ALA A 1 94 ? 9.540 44.579 3.726 1.00 62.12 94 ALA A C 1
ATOM 747 O O . ALA A 1 94 ? 10.115 45.498 3.145 1.00 62.06 94 ALA A O 1
ATOM 749 N N . ILE A 1 95 ? 8.396 44.728 4.389 1.00 63.80 95 ILE A N 1
ATOM 750 C CA . ILE 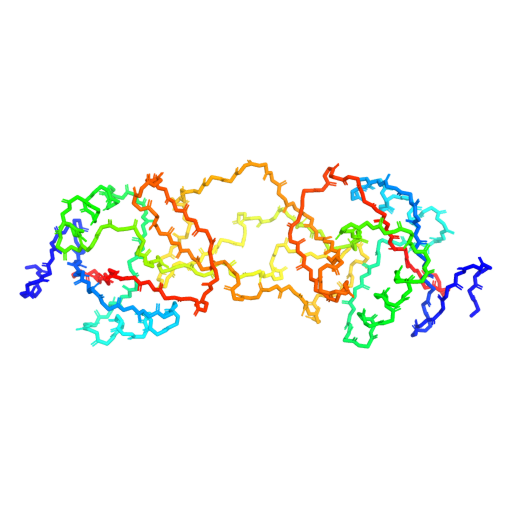A 1 95 ? 7.718 46.012 4.536 1.00 64.82 95 ILE A CA 1
ATOM 751 C C . ILE A 1 95 ? 8.725 47.113 4.876 1.00 64.25 95 ILE A C 1
ATOM 752 O O . ILE A 1 95 ? 9.518 47.530 4.029 1.00 64.93 95 ILE A O 1
ATOM 757 N N . ARG A 1 96 ? 8.680 47.595 6.112 1.00 63.14 96 ARG A N 1
ATOM 758 C CA . ARG A 1 96 ? 9.613 48.617 6.554 1.00 60.93 96 ARG A CA 1
ATOM 759 C C . ARG A 1 96 ? 10.725 47.880 7.284 1.00 57.17 96 ARG A C 1
ATOM 760 O O . ARG A 1 96 ? 10.580 46.704 7.606 1.00 57.07 96 ARG A O 1
ATOM 768 N N . TYR A 1 97 ? 11.837 48.561 7.528 1.00 52.98 97 TYR A N 1
ATOM 769 C CA . TYR A 1 97 ? 12.961 47.942 8.214 1.00 48.55 97 TYR A CA 1
ATOM 770 C C . TYR A 1 97 ? 12.740 47.913 9.725 1.00 45.45 97 TYR A C 1
ATOM 771 O O . TYR A 1 97 ? 12.232 48.868 10.304 1.00 45.11 97 TYR A O 1
ATOM 773 N N . SER A 1 98 ? 13.113 46.800 10.348 1.00 41.82 98 SER A N 1
ATOM 774 C CA . SER A 1 98 ? 12.978 46.626 11.789 1.00 39.46 98 SER A CA 1
ATOM 775 C C . SER A 1 98 ? 14.355 46.337 12.398 1.00 38.34 98 SER A C 1
ATOM 776 O O . SER A 1 98 ? 14.743 45.182 12.551 1.00 36.83 98 SER A O 1
ATOM 779 N N . GLU A 1 99 ? 15.095 47.387 12.742 1.00 37.62 99 GLU A N 1
ATOM 780 C CA . GLU A 1 99 ? 16.422 47.207 13.317 1.00 34.97 99 GLU A CA 1
ATOM 781 C C . GLU A 1 99 ? 16.419 47.319 14.832 1.00 32.19 99 GLU A C 1
ATOM 782 O O . GLU A 1 99 ? 17.427 47.677 15.443 1.00 32.71 99 GLU A O 1
ATOM 788 N N . CYS A 1 100 ? 15.287 47.003 15.440 1.00 28.82 100 CYS A N 1
ATOM 789 C CA . CYS A 1 100 ? 15.181 47.081 16.884 1.00 28.20 100 CYS A CA 1
ATOM 790 C C . CYS A 1 100 ? 14.484 45.878 17.482 1.00 27.31 100 CYS A C 1
ATOM 791 O O . CYS A 1 100 ? 13.789 45.137 16.793 1.00 27.43 100 CYS A O 1
ATOM 794 N N . PHE A 1 101 ? 14.706 45.682 18.773 1.00 28.13 101 PHE A N 1
ATOM 795 C CA . PHE A 1 101 ? 14.105 44.589 19.517 1.00 26.90 101 PHE A CA 1
ATOM 796 C C . PHE A 1 101 ? 13.502 45.193 20.773 1.00 25.47 101 PHE A C 1
ATOM 797 O O . PHE A 1 101 ? 14.007 46.179 21.302 1.00 26.56 101 PHE A O 1
ATOM 805 N N . VAL A 1 102 ? 12.420 44.597 21.243 1.00 24.69 102 VAL A N 1
ATOM 806 C CA . VAL A 1 102 ? 11.766 45.067 22.445 1.00 25.78 102 VAL A CA 1
ATOM 807 C C . VAL A 1 102 ? 11.256 43.841 23.167 1.00 24.36 102 VAL A C 1
ATOM 808 O O . VAL A 1 102 ? 11.388 42.729 22.657 1.00 23.65 102 VAL A O 1
ATOM 810 N N . LEU A 1 103 ? 10.685 44.033 24.352 1.00 24.10 103 LEU A N 1
ATOM 811 C CA . LEU A 1 103 ? 10.135 42.915 25.117 1.00 23.05 103 LEU A CA 1
ATOM 812 C C . LEU A 1 103 ? 8.645 42.844 24.838 1.00 24.38 103 LEU A C 1
ATOM 813 O O . LEU A 1 103 ? 7.980 43.884 24.741 1.00 21.17 103 LEU A O 1
ATOM 818 N N . GLU A 1 104 ? 8.125 41.622 24.714 1.00 27.46 104 GLU A N 1
ATOM 819 C CA . GLU A 1 104 ? 6.710 41.427 24.433 1.00 30.69 104 GLU A CA 1
ATOM 820 C C . GLU A 1 104 ? 5.886 40.996 25.645 1.00 29.75 104 GLU A C 1
ATOM 821 O O . GLU A 1 104 ? 6.226 40.052 26.342 1.00 29.03 104 GLU A O 1
ATOM 827 N N . LYS A 1 105 ? 4.791 41.703 25.882 1.00 31.74 105 LYS A N 1
ATOM 828 C CA . LYS A 1 105 ? 3.905 41.398 26.994 1.00 35.00 105 LYS A CA 1
ATOM 829 C C . LYS A 1 105 ? 3.336 39.992 26.810 1.00 36.44 105 LYS A C 1
ATOM 830 O O . LYS A 1 105 ? 3.009 39.310 27.775 1.00 36.49 105 LYS A O 1
ATOM 836 N N . GLN A 1 106 ? 3.228 39.561 25.559 1.00 38.64 106 GLN A N 1
ATOM 837 C CA . GLN A 1 106 ? 2.693 38.241 25.254 1.00 41.21 106 GLN A CA 1
ATOM 838 C C . GLN A 1 106 ? 3.404 37.149 26.044 1.00 42.22 106 GLN A C 1
ATOM 839 O O . GLN A 1 106 ? 2.764 36.269 26.623 1.00 43.09 106 GLN A O 1
ATOM 845 N N . SER A 1 107 ? 4.731 37.205 26.054 1.00 42.33 107 SER A N 1
ATOM 846 C CA . SER A 1 107 ? 5.537 36.225 26.767 1.00 41.13 107 SER A CA 1
ATOM 847 C C . SER A 1 107 ? 6.030 36.853 28.063 1.00 40.56 107 SER A C 1
ATOM 848 O O . SER A 1 107 ? 7.218 36.786 28.390 1.00 41.23 107 SER A O 1
ATOM 851 N N . VAL A 1 108 ? 5.105 37.470 28.788 1.00 38.57 108 VAL A N 1
ATOM 852 C CA . VAL A 1 108 ? 5.399 38.124 30.054 1.00 38.46 108 VAL A CA 1
ATOM 853 C C . VAL A 1 108 ? 6.712 38.900 30.042 1.00 36.91 108 VAL A C 1
ATOM 854 O O . VAL A 1 108 ? 7.459 38.920 31.027 1.00 35.72 108 VAL A O 1
ATOM 858 N N . PHE A 1 109 ? 6.993 39.524 28.904 1.00 34.48 109 PHE A N 1
ATOM 859 C CA . PHE A 1 109 ? 8.181 40.346 28.742 1.00 31.99 109 PHE A CA 1
ATOM 860 C C . PHE A 1 109 ? 9.511 39.613 28.858 1.00 29.90 109 PHE A C 1
ATOM 861 O O . PHE A 1 109 ? 10.544 40.240 29.058 1.00 28.92 109 PHE A O 1
ATOM 869 N N . ARG A 1 110 ? 9.505 38.297 28.723 1.00 30.66 110 ARG A N 1
ATOM 870 C CA . ARG A 1 110 ? 10.756 37.556 28.835 1.00 31.65 110 ARG A CA 1
ATOM 871 C C . ARG A 1 110 ? 11.459 37.327 27.502 1.00 30.88 110 ARG A C 1
ATOM 872 O O . ARG A 1 110 ? 12.680 37.161 27.462 1.00 33.07 110 ARG A O 1
ATOM 880 N N . THR A 1 111 ? 10.705 37.317 26.410 1.00 29.99 111 THR A N 1
ATOM 881 C CA . THR A 1 111 ? 11.312 37.079 25.106 1.00 28.02 111 THR A CA 1
ATOM 882 C C . THR A 1 111 ? 11.455 38.354 24.275 1.00 26.75 111 THR A C 1
ATOM 883 O O . THR A 1 111 ? 10.837 39.371 24.566 1.00 27.14 111 THR A O 1
ATOM 887 N N . TRP A 1 112 ? 12.286 38.300 23.242 1.00 25.76 112 TRP A N 1
ATOM 888 C CA . TRP A 1 112 ? 12.499 39.463 22.391 1.00 23.62 112 TRP A CA 1
ATOM 889 C C . TRP A 1 112 ? 11.784 39.293 21.054 1.00 23.30 112 TRP A C 1
ATOM 890 O O . TRP A 1 112 ? 11.572 38.173 20.595 1.00 23.39 112 TRP A O 1
ATOM 901 N N . VAL A 1 113 ? 11.407 40.408 20.436 1.00 23.25 113 VAL A N 1
ATOM 902 C CA . VAL A 1 113 ? 10.725 40.370 19.154 1.00 22.32 113 VAL A CA 1
ATOM 903 C C . VAL A 1 113 ? 11.208 41.516 18.287 1.00 21.05 113 VAL A C 1
ATOM 904 O O . VAL A 1 113 ? 11.226 42.663 18.729 1.00 18.90 113 VAL A O 1
ATOM 908 N N . ALA A 1 114 ? 11.607 41.204 17.056 1.00 21.44 114 ALA A N 1
ATOM 909 C CA . ALA A 1 114 ? 12.092 42.227 16.137 1.00 23.24 114 ALA A CA 1
ATOM 910 C C . ALA A 1 114 ? 10.964 43.207 15.841 1.00 23.82 114 ALA A C 1
ATOM 911 O O . ALA A 1 114 ? 9.883 42.810 15.400 1.00 23.76 114 ALA A O 1
ATOM 913 N N . THR A 1 115 ? 11.232 44.488 16.070 1.00 25.12 115 THR A N 1
ATOM 914 C CA . THR A 1 115 ? 10.239 45.528 15.851 1.00 28.16 115 THR A CA 1
ATOM 915 C C . THR A 1 115 ? 10.791 46.803 15.211 1.00 27.84 115 THR A C 1
ATOM 916 O O . THR A 1 115 ? 11.997 47.039 15.206 1.00 25.59 115 THR A O 1
ATOM 920 N N . PRO A 1 116 ? 9.904 47.631 14.634 1.00 30.37 116 PRO A N 1
ATOM 921 C CA . PRO A 1 116 ? 10.315 48.885 13.995 1.00 31.38 116 PRO A CA 1
ATOM 922 C C . PRO A 1 116 ? 10.784 49.892 15.030 1.00 31.09 116 PRO A C 1
ATOM 923 O O . PRO A 1 116 ? 10.044 50.238 15.953 1.00 31.87 116 PRO A O 1
ATOM 927 N N . CYS A 1 117 ? 12.011 50.368 14.870 1.00 30.07 117 CYS A N 1
ATOM 928 C CA . CYS A 1 117 ? 12.571 51.327 15.805 1.00 30.27 117 CYS A CA 1
ATOM 929 C C . CYS A 1 117 ? 11.731 52.569 16.007 1.00 33.15 117 CYS A C 1
ATOM 930 O O . CYS A 1 117 ? 11.677 53.104 17.115 1.00 33.31 117 CYS A O 1
ATOM 933 N N . GLU A 1 118 ? 11.096 53.035 14.933 1.00 35.86 118 GLU A N 1
ATOM 934 C CA . GLU A 1 118 ? 10.276 54.241 14.981 1.00 37.40 118 GLU A CA 1
ATOM 935 C C . GLU A 1 118 ? 9.037 54.122 15.849 1.00 35.64 118 GLU A C 1
ATOM 936 O O . GLU A 1 118 ? 8.392 55.122 16.138 1.00 35.09 118 GLU A O 1
ATOM 942 N N . ASN A 1 119 ? 8.691 52.910 16.264 1.00 35.69 119 ASN A N 1
ATOM 943 C CA . ASN A 1 119 ? 7.511 52.736 17.102 1.00 36.44 119 ASN A CA 1
ATOM 944 C C . ASN A 1 119 ? 7.722 53.320 18.489 1.00 35.18 119 ASN A C 1
ATOM 945 O O . ASN A 1 11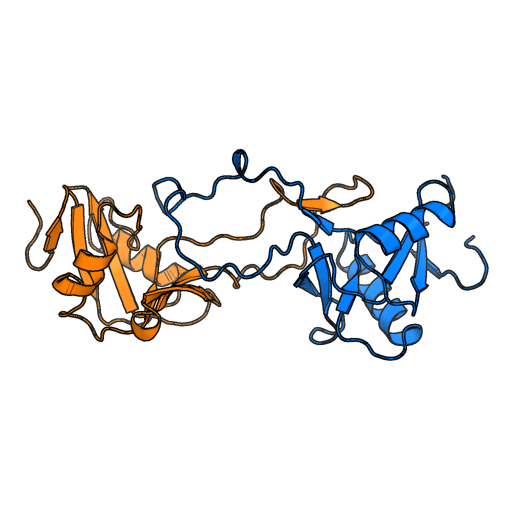9 ? 8.821 53.263 19.037 1.00 34.98 119 ASN A O 1
ATOM 950 N N . THR A 1 120 ? 6.657 53.881 19.047 1.00 33.07 120 THR A N 1
ATOM 951 C CA . THR A 1 120 ? 6.703 54.473 20.372 1.00 31.92 120 THR A CA 1
ATOM 952 C C . THR A 1 120 ? 6.251 53.454 21.417 1.00 31.59 120 THR A C 1
ATOM 953 O O . THR A 1 120 ? 5.107 53.004 21.407 1.00 30.97 120 THR A O 1
ATOM 957 N N . PHE A 1 121 ? 7.161 53.085 22.313 1.00 30.48 121 PHE A N 1
ATOM 958 C CA . PHE A 1 121 ? 6.850 52.126 23.366 1.00 28.99 121 PHE A CA 1
ATOM 959 C C . PHE A 1 121 ? 7.547 52.522 24.660 1.00 27.34 121 PHE A C 1
ATOM 960 O O . PHE A 1 121 ? 8.583 53.195 24.641 1.00 25.72 121 PHE A O 1
ATOM 968 N N . PRO A 1 122 ? 6.978 52.127 25.810 1.00 26.13 122 PRO A N 1
ATOM 969 C CA . PRO A 1 122 ? 7.616 52.472 27.083 1.00 24.81 122 PRO A CA 1
ATOM 970 C C . PRO A 1 122 ? 9.018 51.868 27.050 1.00 23.37 122 PRO A C 1
ATOM 971 O O . PRO A 1 122 ? 9.366 51.162 26.109 1.00 23.13 122 PRO A O 1
ATOM 975 N N . PHE A 1 123 ? 9.821 52.116 28.074 1.00 23.34 123 PHE A N 1
ATOM 976 C CA . PHE A 1 123 ? 11.167 51.568 28.065 1.00 21.85 123 PHE A CA 1
ATOM 977 C C . PHE A 1 123 ? 11.748 51.362 29.451 1.00 20.90 123 PHE A C 1
ATOM 978 O O . PHE A 1 123 ? 11.153 51.766 30.447 1.00 22.60 123 PHE A O 1
ATOM 986 N N . MET A 1 124 ? 12.911 50.716 29.499 1.00 20.00 124 MET A N 1
ATOM 987 C CA . MET A 1 124 ? 13.605 50.449 30.752 1.00 19.86 124 MET A CA 1
ATOM 988 C C . MET A 1 124 ? 15.029 50.971 30.644 1.00 19.64 124 MET A C 1
ATOM 989 O O . MET A 1 124 ? 15.764 50.626 29.715 1.00 18.83 124 MET A O 1
ATOM 991 N N . CYS A 1 125 ? 15.416 51.821 31.585 1.00 19.23 125 CYS A N 1
ATOM 992 C CA . CYS A 1 125 ? 16.761 52.369 31.576 1.00 21.49 125 CYS A CA 1
ATOM 993 C C . CYS A 1 125 ? 17.611 51.559 32.520 1.00 21.64 125 CYS A C 1
ATOM 994 O O . CYS A 1 125 ? 17.100 50.823 33.365 1.00 23.22 125 CYS A O 1
ATOM 997 N N . LYS A 1 126 ? 18.918 51.727 32.392 1.00 24.12 126 LYS A N 1
ATOM 998 C CA . LYS A 1 126 ? 19.870 51.003 33.220 1.00 23.36 126 LYS A CA 1
ATOM 999 C C . LYS A 1 126 ? 21.199 51.749 33.202 1.00 24.06 126 LYS A C 1
ATOM 1000 O O . LYS A 1 126 ? 21.536 52.424 32.222 1.00 21.54 126 LYS A O 1
ATOM 1006 N N . TYR A 1 127 ? 21.932 51.650 34.304 1.00 26.10 127 TYR A N 1
ATOM 1007 C CA . TYR A 1 127 ? 23.236 52.284 34.414 1.00 28.90 127 TYR A CA 1
ATOM 1008 C C . TYR A 1 127 ? 23.919 51.813 35.705 1.00 31.02 127 TYR A C 1
ATOM 1009 O O . TYR A 1 127 ? 23.252 51.447 36.678 1.00 29.12 127 TYR A O 1
ATOM 1018 N N . PRO A 1 128 ? 25.263 51.805 35.716 1.00 33.09 128 PRO A N 1
ATOM 1019 C CA . PRO A 1 128 ? 26.074 51.384 36.864 1.00 33.98 128 PRO A CA 1
ATOM 1020 C C . PRO A 1 128 ? 26.464 52.550 37.763 1.00 35.62 128 PRO A C 1
ATOM 1021 O O . PRO A 1 128 ? 27.090 53.501 37.308 1.00 34.59 128 PRO A O 1
ATOM 1025 N N . VAL A 1 129 ? 26.105 52.474 39.040 1.00 38.40 129 VAL A N 1
ATOM 1026 C CA . VAL A 1 129 ? 26.440 53.545 39.973 1.00 43.48 129 VAL A CA 1
ATOM 1027 C C . VAL A 1 129 ? 27.928 53.921 39.936 1.00 46.76 129 VAL A C 1
ATOM 1028 O O . VAL A 1 129 ? 28.277 55.093 40.081 1.00 46.50 129 VAL A O 1
ATOM 1032 N N . PRO A 1 130 ? 28.823 52.931 39.758 1.00 50.30 130 PRO A N 1
ATOM 1033 C CA . PRO A 1 130 ? 30.263 53.209 39.703 1.00 53.78 130 PRO A CA 1
ATOM 1034 C C . PRO A 1 130 ? 30.658 53.914 38.405 1.00 56.50 130 PRO A C 1
ATOM 1035 O O . PRO A 1 130 ? 31.825 53.885 38.004 1.00 56.95 130 PRO A O 1
ATOM 1039 N N . ARG A 1 131 ? 29.674 54.543 37.766 1.00 59.40 131 ARG A N 1
ATOM 1040 C CA . ARG A 1 131 ? 29.864 55.256 36.506 1.00 61.89 131 ARG A CA 1
ATOM 1041 C C . ARG A 1 131 ? 29.884 54.276 35.336 1.00 63.33 131 ARG A C 1
ATOM 1042 O O . ARG A 1 131 ? 29.030 54.422 34.435 1.00 64.07 131 ARG A O 1
ATOM 1045 N N . ASN B 2 1 ? 21.503 13.707 -17.457 1.00 62.74 1 ASN B N 1
ATOM 1046 C CA . ASN B 2 1 ? 21.974 14.846 -16.616 1.00 63.01 1 ASN B CA 1
ATOM 1047 C C . ASN B 2 1 ? 21.475 14.718 -15.177 1.00 61.78 1 ASN B C 1
ATOM 1048 O O . ASN B 2 1 ? 22.066 15.281 -14.256 1.00 61.76 1 ASN B O 1
ATOM 1053 N N . CYS B 2 2 ? 20.387 13.975 -14.991 1.00 59.91 2 CYS B N 1
ATOM 1054 C CA . CYS B 2 2 ? 19.812 13.752 -13.668 1.00 58.02 2 CYS B CA 1
ATOM 1055 C C . CYS B 2 2 ? 19.256 12.340 -13.584 1.00 59.25 2 CYS B C 1
ATOM 1056 O O . CYS B 2 2 ? 19.015 11.707 -14.607 1.00 59.37 2 CYS B O 1
ATOM 1059 N N . LEU B 2 3 ? 19.053 11.851 -12.364 1.00 60.96 3 LEU B N 1
ATOM 1060 C CA . LEU B 2 3 ? 18.507 10.513 -12.169 1.00 62.44 3 LEU B CA 1
ATOM 1061 C C . LEU B 2 3 ? 17.017 10.512 -12.486 1.00 62.37 3 LEU B C 1
ATOM 1062 O O . LEU B 2 3 ? 16.378 11.563 -12.510 1.00 61.60 3 LEU B O 1
ATOM 1067 N N . PRO B 2 4 ? 16.442 9.326 -12.729 1.00 62.83 4 PRO B N 1
ATOM 1068 C CA . PRO B 2 4 ? 15.015 9.223 -13.044 1.00 62.88 4 PRO B CA 1
ATOM 1069 C C . PRO B 2 4 ? 14.119 9.950 -12.042 1.00 61.89 4 PRO B C 1
ATOM 1070 O O . PRO B 2 4 ? 14.297 9.825 -10.831 1.00 62.38 4 PRO B O 1
ATOM 1074 N N . ASP B 2 5 ? 13.163 10.709 -12.568 1.00 61.27 5 ASP B N 1
ATOM 1075 C CA . ASP B 2 5 ? 12.207 11.466 -11.764 1.00 60.20 5 ASP B CA 1
ATOM 1076 C C . ASP B 2 5 ? 12.779 12.722 -11.109 1.00 57.92 5 ASP B C 1
ATOM 1077 O O . ASP B 2 5 ? 12.308 13.161 -10.059 1.00 56.71 5 ASP B O 1
ATOM 1082 N N . TRP B 2 6 ? 13.792 13.297 -11.748 1.00 55.40 6 TRP B N 1
ATOM 1083 C CA . TRP B 2 6 ? 14.431 14.517 -11.278 1.00 53.95 6 TRP B CA 1
ATOM 1084 C C . TRP B 2 6 ? 14.542 15.437 -12.478 1.00 53.77 6 TRP B C 1
ATOM 1085 O O . TRP B 2 6 ? 15.136 15.063 -13.486 1.00 54.48 6 TRP B O 1
ATOM 1096 N N . SER B 2 7 ? 13.981 16.637 -12.366 1.00 53.33 7 SER B N 1
ATOM 1097 C CA . SER B 2 7 ? 14.009 17.599 -13.457 1.00 52.72 7 SER B CA 1
ATOM 1098 C C . SER B 2 7 ? 15.358 18.292 -13.590 1.00 52.76 7 SER B C 1
ATOM 1099 O O . SER B 2 7 ? 16.093 18.448 -12.613 1.00 51.49 7 SER B O 1
ATOM 1102 N N . VAL B 2 8 ? 15.676 18.708 -14.812 1.00 53.13 8 VAL B N 1
ATOM 1103 C CA . VAL B 2 8 ? 16.945 19.369 -15.087 1.00 53.86 8 VAL B CA 1
ATOM 1104 C C . VAL B 2 8 ? 16.762 20.848 -15.409 1.00 54.08 8 VAL B C 1
ATOM 1105 O O . VAL B 2 8 ? 15.776 21.241 -16.040 1.00 53.22 8 VAL B O 1
ATOM 1109 N N . TYR B 2 9 ? 17.725 21.660 -14.974 1.00 54.53 9 TYR B N 1
ATOM 1110 C CA . TYR B 2 9 ? 17.690 23.094 -15.217 1.00 55.06 9 TYR B CA 1
ATOM 1111 C C . TYR B 2 9 ? 18.995 23.756 -14.768 1.00 55.46 9 TYR B C 1
ATOM 1112 O O . TYR B 2 9 ? 19.450 23.553 -13.642 1.00 55.57 9 TYR B O 1
ATOM 1121 N N . GLU B 2 10 ? 19.594 24.536 -15.666 1.00 55.39 10 GLU B N 1
ATOM 1122 C CA . GLU B 2 10 ? 20.851 25.237 -15.404 1.00 55.87 10 GLU B CA 1
ATOM 1123 C C . GLU B 2 10 ? 21.896 24.448 -14.615 1.00 55.56 10 GLU B C 1
ATOM 1124 O O . GLU B 2 10 ? 22.538 24.988 -13.713 1.00 55.60 10 GLU B O 1
ATOM 1130 N N . GLY B 2 11 ? 22.068 23.176 -14.958 1.00 55.04 11 GLY B N 1
ATOM 1131 C CA . GLY B 2 11 ? 23.057 22.354 -14.279 1.00 54.48 11 GLY B CA 1
ATOM 1132 C C . GLY B 2 11 ? 22.663 21.854 -12.903 1.00 53.46 11 GLY B C 1
ATOM 1133 O O . GLY B 2 11 ? 23.516 21.430 -12.123 1.00 52.75 11 GLY B O 1
ATOM 1134 N N . TYR B 2 12 ? 21.370 21.893 -12.603 1.00 53.11 12 TYR B N 1
ATOM 1135 C CA . TYR B 2 12 ? 20.875 21.435 -11.310 1.00 51.68 12 TYR B CA 1
ATOM 1136 C C . TYR B 2 12 ? 19.746 20.428 -11.489 1.00 49.10 12 TYR B C 1
ATOM 1137 O O . TYR B 2 12 ? 19.014 20.472 -12.477 1.00 48.94 12 TYR B O 1
ATOM 1146 N N . CYS B 2 13 ? 19.607 19.520 -10.531 1.00 46.98 13 CYS B N 1
ATOM 1147 C CA . CYS B 2 13 ? 18.535 18.537 -10.580 1.00 43.80 13 CYS B CA 1
ATOM 1148 C C . CYS B 2 13 ? 17.531 18.870 -9.487 1.00 41.14 13 CYS B C 1
ATOM 1149 O O . CYS B 2 13 ? 17.908 19.238 -8.375 1.00 38.51 13 CYS B O 1
ATOM 1152 N N . TYR B 2 14 ? 16.252 18.760 -9.817 1.00 39.29 14 TYR B N 1
ATOM 1153 C CA . TYR B 2 14 ? 15.204 19.058 -8.859 1.00 38.69 14 TYR B CA 1
ATOM 1154 C C . TYR B 2 14 ? 14.162 17.961 -8.800 1.00 37.31 14 TYR B C 1
ATOM 1155 O O . TYR B 2 14 ? 13.697 17.469 -9.828 1.00 36.68 14 TYR B O 1
ATOM 1164 N N . LYS B 2 15 ? 13.800 17.579 -7.584 1.00 36.80 15 LYS B N 1
ATOM 1165 C CA . LYS B 2 15 ? 12.778 16.570 -7.390 1.00 35.62 15 LYS B CA 1
ATOM 1166 C C . LYS B 2 15 ? 11.828 17.073 -6.316 1.00 34.33 15 LYS B C 1
ATOM 1167 O O . LYS B 2 15 ? 12.250 17.665 -5.317 1.00 32.63 15 LYS B O 1
ATOM 1173 N N . VAL B 2 16 ? 10.538 16.849 -6.537 1.00 33.59 16 VAL B N 1
ATOM 1174 C CA . VAL B 2 16 ? 9.526 17.286 -5.595 1.00 32.47 16 VAL B CA 1
ATOM 1175 C C . VAL B 2 16 ? 9.059 16.113 -4.766 1.00 31.85 16 VAL B C 1
ATOM 1176 O O . VAL B 2 16 ? 8.983 14.987 -5.251 1.00 32.09 16 VAL B O 1
ATOM 1180 N N . PHE B 2 17 ? 8.736 16.384 -3.511 1.00 31.48 17 PHE B N 1
ATOM 1181 C CA . PHE B 2 17 ? 8.262 15.353 -2.607 1.00 30.35 17 PHE B CA 1
ATOM 1182 C C . PHE B 2 17 ? 7.004 15.880 -1.937 1.00 30.22 17 PHE B C 1
ATOM 1183 O O . PHE B 2 17 ? 6.895 17.070 -1.661 1.00 28.68 17 PHE B O 1
ATOM 1191 N N . LYS B 2 18 ? 6.057 14.993 -1.670 1.00 32.79 18 LYS B N 1
ATOM 1192 C CA . LYS B 2 18 ? 4.809 15.404 -1.045 1.00 35.98 18 LYS B CA 1
ATOM 1193 C C . LYS B 2 18 ? 4.774 15.243 0.474 1.00 35.80 18 LYS B C 1
ATOM 1194 O O . LYS B 2 18 ? 3.746 15.501 1.102 1.00 35.41 18 LYS B O 1
ATOM 1200 N N . GLU B 2 19 ? 5.892 14.832 1.066 1.00 36.19 19 GLU B N 1
ATOM 1201 C CA . GLU B 2 19 ? 5.953 14.648 2.519 1.00 37.60 19 GLU B CA 1
ATOM 1202 C C . GLU B 2 19 ? 5.837 15.975 3.252 1.00 36.22 19 GLU B C 1
ATOM 1203 O O . GLU B 2 19 ? 6.055 17.039 2.678 1.00 35.31 19 GLU B O 1
ATOM 1209 N N . ARG B 2 20 ? 5.501 15.887 4.533 1.00 36.66 20 ARG B N 1
ATOM 1210 C CA . ARG B 2 20 ? 5.346 17.048 5.397 1.00 37.85 20 ARG B CA 1
ATOM 1211 C C . ARG B 2 20 ? 6.346 16.945 6.538 1.00 37.11 20 ARG B C 1
ATOM 1212 O O . ARG B 2 20 ? 6.193 16.104 7.432 1.00 38.10 20 ARG B O 1
ATOM 1220 N N . MET B 2 21 ? 7.364 17.800 6.517 1.00 34.18 21 MET B N 1
ATOM 1221 C CA . MET B 2 21 ? 8.376 17.773 7.564 1.00 30.99 21 MET B CA 1
ATOM 1222 C C . MET B 2 21 ? 8.725 19.161 8.066 1.00 28.79 21 MET B C 1
ATOM 1223 O O . MET B 2 21 ? 8.396 20.163 7.432 1.00 28.72 21 MET B O 1
ATOM 1228 N N . ASN B 2 22 ? 9.375 19.221 9.224 1.00 25.17 22 ASN B N 1
ATOM 1229 C CA . ASN B 2 22 ? 9.799 20.500 9.757 1.00 24.73 22 ASN B CA 1
ATOM 1230 C C . ASN B 2 22 ? 11.074 20.808 8.989 1.00 23.49 22 ASN B C 1
ATOM 1231 O O . ASN B 2 22 ? 11.663 19.917 8.371 1.00 21.66 22 ASN B O 1
ATOM 1236 N N . TRP B 2 23 ? 11.502 22.062 9.020 1.00 22.93 23 TRP B N 1
ATOM 1237 C CA . TRP B 2 23 ? 12.703 22.449 8.298 1.00 23.70 23 TRP B CA 1
ATOM 1238 C C . TRP B 2 23 ? 13.831 21.434 8.471 1.00 24.94 23 TRP B C 1
ATOM 1239 O O . TRP B 2 23 ? 14.257 20.802 7.507 1.00 26.29 23 TRP B O 1
ATOM 1250 N N . ALA B 2 24 ? 14.296 21.274 9.707 1.00 24.98 24 ALA B N 1
ATOM 1251 C CA . ALA B 2 24 ? 15.398 20.364 10.024 1.00 24.04 24 ALA B CA 1
ATOM 1252 C C . ALA B 2 24 ? 15.305 18.988 9.367 1.00 21.73 24 ALA B C 1
ATOM 1253 O O . ALA B 2 24 ? 16.240 18.543 8.698 1.00 19.98 24 ALA B O 1
ATOM 1255 N N . ASP B 2 25 ? 14.188 18.305 9.564 1.00 20.80 25 ASP B N 1
ATOM 1256 C CA . ASP B 2 25 ? 14.023 16.992 8.962 1.00 23.18 25 ASP B CA 1
ATOM 1257 C C . ASP B 2 25 ? 14.023 17.063 7.430 1.00 23.08 25 ASP B C 1
ATOM 1258 O O . ASP B 2 25 ? 14.547 16.167 6.754 1.00 22.56 25 ASP B O 1
ATOM 1263 N N . ALA B 2 26 ? 13.427 18.121 6.887 1.00 23.07 26 ALA B N 1
ATOM 1264 C CA . ALA B 2 26 ? 13.359 18.290 5.444 1.00 24.03 26 ALA B CA 1
ATOM 1265 C C . ALA B 2 26 ? 14.759 18.320 4.860 1.00 24.80 26 ALA B C 1
ATOM 1266 O O . ALA B 2 26 ? 15.037 17.648 3.862 1.00 23.08 26 ALA B O 1
ATOM 1268 N N . GLU B 2 27 ? 15.637 19.105 5.481 1.00 25.44 27 GLU B N 1
ATOM 1269 C CA . GLU B 2 27 ? 17.021 19.216 5.030 1.00 25.76 27 GLU B CA 1
ATOM 1270 C C . GLU B 2 27 ? 17.684 17.844 5.082 1.00 26.02 27 GLU B C 1
ATOM 1271 O O . GLU B 2 27 ? 18.284 17.397 4.103 1.00 26.39 27 GLU B O 1
ATOM 1277 N N . LYS B 2 28 ? 17.549 17.167 6.219 1.00 26.13 28 LYS B N 1
ATOM 1278 C CA . LYS B 2 28 ? 18.130 15.838 6.395 1.00 24.97 28 LYS B CA 1
ATOM 1279 C C . LYS B 2 28 ? 17.617 14.870 5.317 1.00 24.72 28 LYS B C 1
ATOM 1280 O O . LYS B 2 28 ? 18.398 14.167 4.677 1.00 22.15 28 LYS B O 1
ATOM 1286 N N . PHE B 2 29 ? 16.303 14.842 5.119 1.00 23.17 29 PHE B N 1
ATOM 1287 C CA . PHE B 2 29 ? 15.692 13.961 4.126 1.00 22.82 29 PHE B CA 1
ATOM 1288 C C . PHE B 2 29 ? 16.291 14.247 2.762 1.00 23.09 29 PHE B C 1
ATOM 1289 O O . PHE B 2 29 ? 16.612 13.328 2.006 1.00 24.25 29 PHE B O 1
ATOM 1297 N N . CYS B 2 30 ? 16.461 15.527 2.451 1.00 22.95 30 CYS B N 1
ATOM 1298 C CA . CYS B 2 30 ? 17.048 15.902 1.174 1.00 24.12 30 CYS B CA 1
ATOM 1299 C C . CYS B 2 30 ? 18.460 15.357 1.035 1.00 23.90 30 CYS B C 1
ATOM 1300 O O . CYS B 2 30 ? 18.772 14.685 0.055 1.00 23.24 30 CYS B O 1
ATOM 1303 N N . THR B 2 31 ? 19.308 15.642 2.018 1.00 25.68 31 THR B N 1
ATOM 1304 C CA . THR B 2 31 ? 20.691 15.180 1.978 1.00 26.89 31 THR B CA 1
ATOM 1305 C C . THR B 2 31 ? 20.738 13.683 1.737 1.00 28.46 31 THR B C 1
ATOM 1306 O O . THR B 2 31 ? 21.700 13.173 1.170 1.00 29.41 31 THR B O 1
ATOM 1310 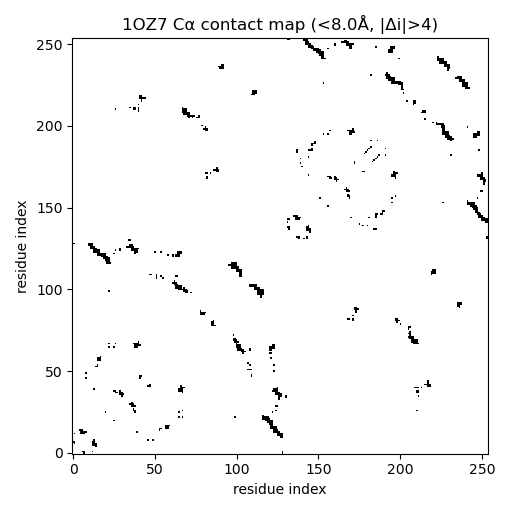N N . LYS B 2 32 ? 19.690 12.984 2.160 1.00 30.16 32 LYS B N 1
ATOM 1311 C CA . LYS B 2 32 ? 19.626 11.534 2.006 1.00 32.80 32 LYS B CA 1
ATOM 1312 C C . LYS B 2 32 ? 19.226 11.040 0.613 1.00 34.22 32 LYS B C 1
ATOM 1313 O O . LYS B 2 32 ? 19.583 9.936 0.219 1.00 36.60 32 LYS B O 1
ATOM 1319 N N . GLN B 2 33 ? 18.493 11.855 -0.132 1.00 34.82 33 GLN B N 1
ATOM 1320 C CA . GLN B 2 33 ? 18.037 11.463 -1.458 1.00 35.19 33 GLN B CA 1
ATOM 1321 C C . GLN B 2 33 ? 19.136 11.254 -2.486 1.00 36.65 33 GLN B C 1
ATOM 1322 O O . GLN B 2 33 ? 19.052 10.347 -3.309 1.00 38.48 33 GLN B O 1
ATOM 1328 N N . HIS B 2 34 ? 20.164 12.093 -2.442 1.00 37.95 34 HIS B N 1
ATOM 1329 C CA . HIS B 2 34 ? 21.244 12.017 -3.422 1.00 38.08 34 HIS B CA 1
ATOM 1330 C C . HIS B 2 34 ? 22.433 12.821 -2.897 1.00 39.23 34 HIS B C 1
ATOM 1331 O O . HIS B 2 34 ? 22.274 13.691 -2.035 1.00 37.73 34 HIS B O 1
ATOM 1338 N N . LYS B 2 35 ? 23.626 12.541 -3.407 1.00 41.31 35 LYS B N 1
ATOM 1339 C CA . LYS B 2 35 ? 24.791 13.284 -2.950 1.00 43.71 35 LYS B CA 1
ATOM 1340 C C . LYS B 2 35 ? 24.631 14.773 -3.254 1.00 43.87 35 LYS B C 1
ATOM 1341 O O . LYS B 2 35 ? 24.044 15.160 -4.269 1.00 43.72 35 LYS B O 1
ATOM 1347 N N . ASP B 2 36 ? 25.148 15.605 -2.358 1.00 43.90 36 ASP B N 1
ATOM 1348 C CA . ASP B 2 36 ? 25.083 17.051 -2.523 1.00 43.73 36 ASP B CA 1
ATOM 1349 C C . ASP B 2 36 ? 23.664 17.626 -2.631 1.00 41.14 36 ASP B C 1
ATOM 1350 O O . ASP B 2 36 ? 23.489 18.777 -3.026 1.00 41.02 36 ASP B O 1
ATOM 1355 N N . GLY B 2 37 ? 22.657 16.831 -2.283 1.00 39.22 37 GLY B N 1
ATOM 1356 C CA . GLY B 2 37 ? 21.288 17.315 -2.329 1.00 35.57 37 GLY B CA 1
ATOM 1357 C C . GLY B 2 37 ? 20.959 18.087 -1.059 1.00 33.82 37 GLY B C 1
ATOM 1358 O O . GLY B 2 37 ? 21.427 17.733 0.026 1.00 33.80 37 GLY B O 1
ATOM 1359 N N . HIS B 2 38 ? 20.156 19.139 -1.190 1.00 31.91 38 HIS B N 1
ATOM 1360 C CA . HIS B 2 38 ? 19.751 19.976 -0.056 1.00 30.49 38 HIS B CA 1
ATOM 1361 C C . HIS B 2 38 ? 18.378 20.563 -0.365 1.00 30.39 38 HIS B C 1
ATOM 1362 O O . HIS B 2 38 ? 17.878 20.413 -1.477 1.00 31.61 38 HIS B O 1
ATOM 1369 N N . LEU B 2 39 ? 17.768 21.229 0.614 1.00 30.39 39 LEU B N 1
ATOM 1370 C CA . LEU B 2 39 ? 16.480 21.872 0.380 1.00 29.15 39 LEU B CA 1
ATOM 1371 C C . LEU B 2 39 ? 16.784 22.834 -0.744 1.00 28.62 39 LEU B C 1
ATOM 1372 O O . LEU B 2 39 ? 17.868 23.404 -0.786 1.00 27.86 39 LEU B O 1
ATOM 1377 N N . VAL B 2 40 ? 15.847 23.022 -1.661 1.00 28.30 40 VAL B N 1
ATOM 1378 C CA . VAL B 2 40 ? 16.100 23.922 -2.773 1.00 28.31 40 VAL B CA 1
ATOM 1379 C C . VAL B 2 40 ? 16.524 25.317 -2.329 1.00 29.65 40 VAL B C 1
ATOM 1380 O O . VAL B 2 40 ? 16.060 25.829 -1.306 1.00 29.41 40 VAL B O 1
ATOM 1384 N N . SER B 2 41 ? 17.423 25.918 -3.103 1.00 31.31 41 SER B N 1
ATOM 1385 C CA . SER B 2 41 ? 17.890 27.272 -2.840 1.00 35.29 41 SER B CA 1
ATOM 1386 C C . SER B 2 41 ? 17.551 28.072 -4.092 1.00 38.45 41 SER B C 1
ATOM 1387 O O . SER B 2 41 ? 17.539 27.525 -5.195 1.00 40.00 41 SER B O 1
ATOM 1390 N N . PHE B 2 42 ? 17.253 29.355 -3.935 1.00 41.67 42 PHE B N 1
ATOM 1391 C CA . PHE B 2 42 ? 16.922 30.182 -5.093 1.00 44.78 42 PHE B CA 1
ATOM 1392 C C . PHE B 2 42 ? 17.823 31.399 -5.236 1.00 46.43 42 PHE B C 1
ATOM 1393 O O . PHE B 2 42 ? 18.005 32.173 -4.294 1.00 46.43 42 PHE B O 1
ATOM 1401 N N . ARG B 2 43 ? 18.377 31.563 -6.430 1.00 48.69 43 ARG B N 1
ATOM 1402 C CA . ARG B 2 43 ? 19.260 32.679 -6.719 1.00 51.54 43 ARG B CA 1
ATOM 1403 C C . ARG B 2 43 ? 18.711 33.457 -7.920 1.00 52.27 43 ARG B C 1
ATOM 1404 O O . ARG B 2 43 ? 19.275 34.461 -8.359 1.00 52.10 43 ARG B O 1
ATOM 1412 N N . ASN B 2 44 ? 17.575 32.974 -8.413 1.00 53.08 44 ASN B N 1
ATOM 1413 C CA . ASN B 2 44 ? 16.849 33.539 -9.545 1.00 53.76 44 ASN B CA 1
ATOM 1414 C C . ASN B 2 44 ? 17.436 33.279 -10.923 1.00 55.12 44 ASN B C 1
ATOM 1415 O O . ASN B 2 44 ? 17.386 34.141 -11.804 1.00 54.77 44 ASN B O 1
ATOM 1420 N N . SER B 2 45 ? 17.999 32.090 -11.111 1.00 55.75 45 SER B N 1
ATOM 1421 C CA . SER B 2 45 ? 18.506 31.711 -12.422 1.00 55.93 45 SER B CA 1
ATOM 1422 C C . SER B 2 45 ? 17.174 31.323 -13.062 1.00 55.98 45 SER B C 1
ATOM 1423 O O . SER B 2 45 ? 17.095 30.448 -13.929 1.00 55.95 45 SER B O 1
ATOM 1426 N N . LYS B 2 46 ? 16.130 32.001 -12.586 1.00 54.88 46 LYS B N 1
ATOM 1427 C CA . LYS B 2 46 ? 14.751 31.790 -12.992 1.00 53.23 46 LYS B CA 1
ATOM 1428 C C . LYS B 2 46 ? 14.332 30.401 -12.562 1.00 51.85 46 LYS B C 1
ATOM 1429 O O . LYS B 2 46 ? 13.518 29.745 -13.217 1.00 51.43 46 LYS B O 1
ATOM 1435 N N . GLU B 2 47 ? 14.910 29.966 -11.444 1.00 49.90 47 GLU B N 1
ATOM 1436 C CA . GLU B 2 47 ? 14.617 28.659 -10.878 1.00 47.55 47 GLU B CA 1
ATOM 1437 C C . GLU B 2 47 ? 13.206 28.714 -10.333 1.00 45.90 47 GLU B C 1
ATOM 1438 O O . GLU B 2 47 ? 12.450 27.752 -10.437 1.00 44.52 47 GLU B O 1
ATOM 1444 N N . VAL B 2 48 ? 12.862 29.851 -9.742 1.00 44.84 48 VAL B N 1
ATOM 1445 C CA . VAL B 2 48 ? 11.543 30.030 -9.162 1.00 45.00 48 VAL B CA 1
ATOM 1446 C C . VAL B 2 48 ? 10.490 29.559 -10.145 1.00 43.83 48 VAL B C 1
ATOM 1447 O O . VAL B 2 48 ? 9.838 28.539 -9.927 1.00 43.25 48 VAL B O 1
ATOM 1451 N N . ASP B 2 49 ? 10.338 30.304 -11.234 1.00 44.10 49 ASP B N 1
ATOM 1452 C CA . ASP B 2 49 ? 9.374 29.953 -12.265 1.00 42.39 49 ASP B CA 1
ATOM 1453 C C . ASP B 2 49 ? 9.471 28.462 -12.560 1.00 41.54 49 ASP B C 1
ATOM 1454 O O . ASP B 2 49 ? 8.497 27.732 -12.409 1.00 40.81 49 ASP B O 1
ATOM 1459 N N . PHE B 2 50 ? 10.652 28.005 -12.960 1.00 40.54 50 PHE B N 1
ATOM 1460 C CA . PHE B 2 50 ? 10.828 26.592 -13.263 1.00 40.65 50 PHE B CA 1
ATOM 1461 C C . PHE B 2 50 ? 10.364 25.709 -12.114 1.00 41.11 50 PHE B C 1
ATOM 1462 O O . PHE B 2 50 ? 9.447 24.899 -12.270 1.00 40.65 50 PHE B O 1
ATOM 1470 N N . VAL B 2 51 ? 11.009 25.867 -10.961 1.00 41.30 51 VAL B N 1
ATOM 1471 C CA . VAL B 2 51 ? 10.674 25.078 -9.786 1.00 41.36 51 VAL B CA 1
ATOM 1472 C C . VAL B 2 51 ? 9.180 25.079 -9.525 1.00 42.30 51 VAL B C 1
ATOM 1473 O O . VAL B 2 51 ? 8.600 24.034 -9.264 1.00 42.05 51 VAL B O 1
ATOM 1477 N N . ILE B 2 52 ? 8.549 26.244 -9.609 1.00 43.98 52 ILE B N 1
ATOM 1478 C CA . ILE B 2 52 ? 7.114 26.316 -9.366 1.00 47.34 52 ILE B CA 1
ATOM 1479 C C . ILE B 2 52 ? 6.260 25.943 -10.581 1.00 50.29 52 ILE B C 1
ATOM 1480 O O . ILE B 2 52 ? 5.125 25.484 -10.427 1.00 50.30 52 ILE B O 1
ATOM 1485 N N . SER B 2 53 ? 6.798 26.129 -11.784 1.00 53.72 53 SER B N 1
ATOM 1486 C CA . SER B 2 53 ? 6.047 25.823 -13.001 1.00 57.62 53 SER B CA 1
ATOM 1487 C C . SER B 2 53 ? 6.279 24.423 -13.565 1.00 59.52 53 SER B C 1
ATOM 1488 O O . SER B 2 53 ? 5.439 23.906 -14.298 1.00 59.69 53 SER B O 1
ATOM 1491 N N . LEU B 2 54 ? 7.412 23.811 -13.230 1.00 62.60 54 LEU B N 1
ATOM 1492 C CA . LEU B 2 54 ? 7.722 22.465 -13.710 1.00 65.86 54 LEU B CA 1
ATOM 1493 C C . LEU B 2 54 ? 8.065 21.524 -12.563 1.00 68.31 54 LEU B C 1
ATOM 1494 O O . LEU B 2 54 ? 7.570 20.399 -12.502 1.00 68.08 54 LEU B O 1
ATOM 1499 N N . ALA B 2 55 ? 8.924 21.984 -11.660 1.00 72.02 55 ALA B N 1
ATOM 1500 C CA . ALA B 2 55 ? 9.319 21.183 -10.507 1.00 75.58 55 ALA B CA 1
ATOM 1501 C C . ALA B 2 55 ? 8.328 21.430 -9.369 1.00 77.97 55 ALA B C 1
ATOM 1502 O O . ALA B 2 55 ? 8.694 21.397 -8.193 1.00 78.35 55 ALA B O 1
ATOM 1504 N N . PHE B 2 56 ? 7.076 21.696 -9.734 1.00 79.56 56 PHE B N 1
ATOM 1505 C CA . PHE B 2 56 ? 6.021 21.949 -8.760 1.00 80.87 56 PHE B CA 1
ATOM 1506 C C . PHE B 2 56 ? 4.692 21.351 -9.207 1.00 81.84 56 PHE B C 1
ATOM 1507 O O . PHE B 2 56 ? 3.916 20.880 -8.380 1.00 82.30 56 PHE B O 1
ATOM 1509 N N . PRO B 2 57 ? 4.396 21.387 -10.520 1.00 82.34 57 PRO B N 1
ATOM 1510 C CA . PRO B 2 57 ? 3.131 20.814 -10.988 1.00 81.76 57 PRO B CA 1
ATOM 1511 C C . PRO B 2 57 ? 3.050 19.351 -10.575 1.00 81.22 57 PRO B C 1
ATOM 1512 O O . PRO B 2 57 ? 1.987 18.732 -10.625 1.00 81.73 57 PRO B O 1
ATOM 1516 N N . MET B 2 58 ? 4.195 18.809 -10.180 1.00 80.02 58 MET B N 1
ATOM 1517 C CA . MET B 2 58 ? 4.285 17.433 -9.720 1.00 79.32 58 MET B CA 1
ATOM 1518 C C . MET B 2 58 ? 4.142 17.486 -8.205 1.00 78.00 58 MET B C 1
ATOM 1519 O O . MET B 2 58 ? 4.519 16.556 -7.491 1.00 78.16 58 MET B O 1
ATOM 1524 N N . LEU B 2 59 ? 3.584 18.595 -7.729 1.00 76.19 59 LEU B N 1
ATOM 1525 C CA . LEU B 2 59 ? 3.386 18.822 -6.305 1.00 73.93 59 LEU B CA 1
ATOM 1526 C C . LEU B 2 59 ? 2.077 19.544 -5.997 1.00 72.79 59 LEU B C 1
ATOM 1527 O O . LEU B 2 59 ? 1.477 20.184 -6.861 1.00 72.33 59 LEU B O 1
ATOM 1532 N N . LYS B 2 60 ? 1.662 19.436 -4.740 1.00 71.61 60 LYS B N 1
ATOM 1533 C CA . LYS B 2 60 ? 0.448 20.058 -4.232 1.00 69.94 60 LYS B CA 1
ATOM 1534 C C . LYS B 2 60 ? 0.441 21.567 -4.485 1.00 69.00 60 LYS B C 1
ATOM 1535 O O . LYS B 2 60 ? -0.545 22.245 -4.193 1.00 69.55 60 LYS B O 1
ATOM 1541 N N . ASN B 2 61 ? 1.507 22.080 -5.040 1.00 67.48 61 ASN B N 1
ATOM 1542 C CA . ASN B 2 61 ? 1.561 23.540 -5.287 1.00 65.11 61 ASN B CA 1
ATOM 1543 C C . ASN B 2 61 ? 0.884 24.441 -4.227 1.00 62.66 61 ASN B C 1
ATOM 1544 O O . ASN B 2 61 ? -0.245 24.901 -4.425 1.00 63.79 61 ASN B O 1
ATOM 1549 N N . ASP B 2 62 ? 1.643 24.709 -3.093 1.00 58.79 62 ASP B N 1
ATOM 1550 C CA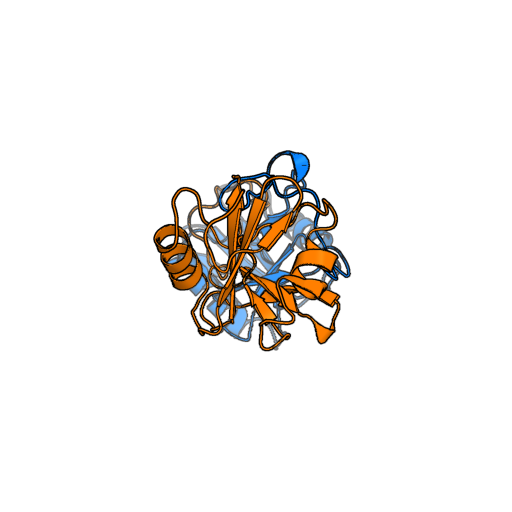 . ASP B 2 62 ? 1.274 25.591 -1.946 1.00 54.01 62 ASP B CA 1
ATOM 1551 C C . ASP B 2 62 ? 2.396 26.681 -1.511 1.00 49.73 62 ASP B C 1
ATOM 1552 O O . ASP B 2 62 ? 2.567 27.760 -2.067 1.00 48.62 62 ASP B O 1
ATOM 1557 N N . LEU B 2 63 ? 3.073 26.212 -0.505 1.00 44.43 63 LEU B N 1
ATOM 1558 C CA . LEU B 2 63 ? 4.080 26.081 0.515 1.00 39.76 63 LEU B CA 1
ATOM 1559 C C . LEU B 2 63 ? 5.181 25.027 0.595 1.00 36.44 63 LEU B C 1
ATOM 1560 O O . LEU B 2 63 ? 4.989 23.972 1.195 1.00 37.06 63 LEU B O 1
ATOM 1565 N N . VAL B 2 64 ? 6.327 25.325 -0.013 1.00 32.52 64 VAL B N 1
ATOM 1566 C CA . VAL B 2 64 ? 7.478 24.423 -0.019 1.00 28.17 64 VAL B CA 1
ATOM 1567 C C . VAL B 2 64 ? 8.586 25.043 0.843 1.00 26.78 64 VAL B C 1
ATOM 1568 O O . VAL B 2 64 ? 8.729 26.269 0.884 1.00 25.67 64 VAL B O 1
ATOM 1572 N N . TRP B 2 65 ? 9.360 24.210 1.534 1.00 24.07 65 TRP B N 1
ATOM 1573 C CA . TRP B 2 65 ? 10.452 24.722 2.355 1.00 21.62 65 TRP B CA 1
ATOM 1574 C C . TRP B 2 65 ? 11.546 25.260 1.449 1.00 22.38 65 TRP B C 1
ATOM 1575 O O . TRP B 2 65 ? 11.775 24.760 0.342 1.00 23.47 65 TRP B O 1
ATOM 1586 N N . ILE B 2 66 ? 12.233 26.274 1.945 1.00 23.90 66 ILE B N 1
ATOM 1587 C CA . ILE B 2 66 ? 13.343 26.878 1.243 1.00 24.76 66 ILE B CA 1
ATOM 1588 C C . ILE B 2 66 ? 14.532 26.604 2.158 1.00 23.38 66 ILE B C 1
ATOM 1589 O O . ILE B 2 66 ? 14.418 26.721 3.374 1.00 20.42 66 ILE B O 1
ATOM 1594 N N . GLY B 2 67 ? 15.660 26.217 1.576 1.00 25.42 67 GLY B N 1
ATOM 1595 C CA . GLY B 2 67 ? 16.833 25.893 2.372 1.00 25.04 67 GLY B CA 1
ATOM 1596 C C . GLY B 2 67 ? 17.588 27.046 3.005 1.00 25.61 67 GLY B C 1
ATOM 1597 O O . GLY B 2 67 ? 18.809 27.152 2.847 1.00 22.77 67 GLY B O 1
ATOM 1598 N N . LEU B 2 68 ? 16.877 27.895 3.739 1.00 27.68 68 LEU B N 1
ATOM 1599 C CA . LEU B 2 68 ? 17.507 29.034 4.392 1.00 29.90 68 LEU B CA 1
ATOM 1600 C C . LEU B 2 68 ? 16.873 29.357 5.743 1.00 30.74 68 LEU B C 1
ATOM 1601 O O . LEU B 2 68 ? 15.705 29.737 5.809 1.00 31.42 68 LEU B O 1
ATOM 1606 N N . THR B 2 69 ? 17.645 29.194 6.816 1.00 30.65 69 THR B N 1
ATOM 1607 C CA . THR B 2 69 ? 17.168 29.521 8.156 1.00 32.39 69 THR B CA 1
ATOM 1608 C C . THR B 2 69 ? 17.999 30.714 8.629 1.00 33.30 69 THR B C 1
ATOM 1609 O O . THR B 2 69 ? 19.122 30.582 9.123 1.00 34.41 69 THR B O 1
ATOM 1613 N N . ASP B 2 70 ? 17.416 31.887 8.450 1.00 31.67 70 ASP B N 1
ATOM 1614 C CA . ASP B 2 70 ? 18.035 33.153 8.788 1.00 30.95 70 ASP B CA 1
ATOM 1615 C C . ASP B 2 70 ? 17.945 33.461 10.298 1.00 30.05 70 ASP B C 1
ATOM 1616 O O . ASP B 2 70 ? 17.347 34.451 10.711 1.00 29.68 70 ASP B O 1
ATOM 1621 N N . TYR B 2 71 ? 18.551 32.606 11.116 1.00 30.21 71 TYR B N 1
ATOM 1622 C CA . TYR B 2 71 ? 18.525 32.773 12.571 1.00 29.56 71 TYR B CA 1
ATOM 1623 C C . TYR B 2 71 ? 19.283 34.019 13.005 1.00 29.40 71 TYR B C 1
ATOM 1624 O O . TYR B 2 71 ? 20.326 34.347 12.446 1.00 30.15 71 TYR B O 1
ATOM 1626 N N . TRP B 2 72 ? 18.754 34.715 14.005 1.00 28.44 72 TRP B N 1
ATOM 1627 C CA . TRP B 2 72 ? 19.396 35.931 14.501 1.00 29.48 72 TRP B CA 1
ATOM 1628 C C . TRP B 2 72 ? 20.843 35.621 14.843 1.00 30.11 72 TRP B C 1
ATOM 1629 O O . TRP B 2 72 ? 21.144 34.562 15.389 1.00 30.63 72 TRP B O 1
ATOM 1640 N N . ARG B 2 73 ? 21.734 36.547 14.520 1.00 32.91 73 ARG B N 1
ATOM 1641 C CA . ARG B 2 73 ? 23.151 36.361 14.789 1.00 37.14 73 ARG B CA 1
ATOM 1642 C C . ARG B 2 73 ? 23.783 37.590 15.444 1.00 36.80 73 ARG B C 1
ATOM 1643 O O . ARG B 2 73 ? 23.255 38.699 15.355 1.00 34.76 73 ARG B O 1
ATOM 1651 N N . ASP B 2 74 ? 24.927 37.373 16.087 1.00 37.55 74 ASP B N 1
ATOM 1652 C CA . ASP B 2 74 ? 25.668 38.423 16.785 1.00 37.60 74 ASP B CA 1
ATOM 1653 C C . ASP B 2 74 ? 26.303 39.382 15.785 1.00 35.03 74 ASP B C 1
ATOM 1654 O O . ASP B 2 74 ? 26.591 40.539 16.102 1.00 35.13 74 ASP B O 1
ATOM 1659 N N . CYS B 2 75 ? 26.527 38.882 14.578 1.00 32.28 75 CYS B N 1
ATOM 1660 C CA . CYS B 2 75 ? 27.149 39.659 13.514 1.00 32.23 75 CYS B CA 1
ATOM 1661 C C . CYS B 2 75 ? 26.444 40.969 13.188 1.00 32.65 75 CYS B C 1
ATOM 1662 O O . CYS B 2 75 ? 27.081 41.920 12.730 1.00 33.17 75 CYS B O 1
ATOM 1665 N N . ASN B 2 76 ? 25.137 41.040 13.422 1.00 31.73 76 ASN B N 1
ATOM 1666 C CA . ASN B 2 76 ? 24.423 42.260 13.076 1.00 30.30 76 ASN B CA 1
ATOM 1667 C C . ASN B 2 76 ? 23.593 42.911 14.184 1.00 28.97 76 ASN B C 1
ATOM 1668 O O . ASN B 2 76 ? 22.862 43.860 13.928 1.00 27.04 76 ASN B O 1
ATOM 1673 N N . TRP B 2 77 ? 23.704 42.425 15.412 1.00 27.63 77 TRP B N 1
ATOM 1674 C CA . TRP B 2 77 ? 22.943 43.035 16.500 1.00 28.36 77 TRP B CA 1
ATOM 1675 C C . TRP B 2 77 ? 23.815 43.199 17.736 1.00 30.40 77 TRP B C 1
ATOM 1676 O O . TRP B 2 77 ? 24.693 42.377 17.990 1.00 29.84 77 TRP B O 1
ATOM 1687 N N . GLU B 2 78 ? 23.582 44.270 18.492 1.00 31.32 78 GLU B N 1
ATOM 1688 C CA . GLU B 2 78 ? 24.358 44.518 19.695 1.00 31.97 78 GLU B CA 1
ATOM 1689 C C . GLU B 2 78 ? 23.657 45.442 20.681 1.00 28.90 78 GLU B C 1
ATOM 1690 O O . GLU B 2 78 ? 22.703 46.138 20.334 1.00 25.72 78 GLU B O 1
ATOM 1696 N N . TRP B 2 79 ? 24.152 45.435 21.917 1.00 25.24 79 TRP B N 1
ATOM 1697 C CA . TRP B 2 79 ? 23.601 46.266 22.976 1.00 22.41 79 TRP B CA 1
ATOM 1698 C C . TRP B 2 79 ? 24.110 47.702 22.823 1.00 22.41 79 TRP B C 1
ATOM 1699 O O . TRP B 2 79 ? 25.238 47.940 22.387 1.00 20.44 79 TRP B O 1
ATOM 1710 N N . SER B 2 80 ? 23.264 48.661 23.167 1.00 22.80 80 SER B N 1
ATOM 1711 C CA . SER B 2 80 ? 23.651 50.054 23.064 1.00 22.97 80 SER B CA 1
ATOM 1712 C C . SER B 2 80 ? 24.720 50.361 24.102 1.00 23.54 80 SER B C 1
ATOM 1713 O O . SER B 2 80 ? 25.483 51.305 23.940 1.00 26.17 80 SER B O 1
ATOM 1716 N N . ASP B 2 81 ? 24.787 49.568 25.165 1.00 21.28 81 ASP B N 1
ATOM 1717 C CA . ASP B 2 81 ? 25.791 49.821 26.196 1.00 22.53 81 ASP B CA 1
ATOM 1718 C C . ASP B 2 81 ? 27.080 49.046 25.946 1.00 22.46 81 ASP B C 1
ATOM 1719 O O . ASP B 2 81 ? 27.892 48.872 26.848 1.00 22.56 81 ASP B O 1
ATOM 1724 N N . GLY B 2 82 ? 27.241 48.571 24.715 1.00 24.78 82 GLY B N 1
ATOM 1725 C CA . GLY B 2 82 ? 28.434 47.841 24.328 1.00 26.44 82 GLY B CA 1
ATOM 1726 C C . GLY B 2 82 ? 28.694 46.524 25.029 1.00 30.11 82 GLY B C 1
ATOM 1727 O O . GLY B 2 82 ? 29.751 45.933 24.837 1.00 30.82 82 GLY B O 1
ATOM 1728 N N . ALA B 2 83 ? 27.752 46.057 25.843 1.00 31.70 83 ALA B N 1
ATOM 1729 C CA . ALA B 2 83 ? 27.922 44.784 26.538 1.00 31.88 83 ALA B CA 1
ATOM 1730 C C . ALA B 2 83 ? 27.802 43.660 25.517 1.00 34.20 83 ALA B C 1
ATOM 1731 O O . ALA B 2 83 ? 27.019 43.753 24.575 1.00 35.83 83 ALA B O 1
ATOM 1733 N N . GLN B 2 84 ? 28.579 42.600 25.699 1.00 35.62 84 GLN B N 1
ATOM 1734 C CA . GLN B 2 84 ? 28.551 41.481 24.774 1.00 36.64 84 GLN B CA 1
ATOM 1735 C C . GLN B 2 84 ? 27.199 40.779 24.768 1.00 36.96 84 GLN B C 1
ATOM 1736 O O . GLN B 2 84 ? 26.527 40.710 25.793 1.00 37.54 84 GLN B O 1
ATOM 1742 N N . LEU B 2 85 ? 26.815 40.262 23.602 1.00 36.38 85 LEU B N 1
ATOM 1743 C CA . LEU B 2 85 ? 25.539 39.582 23.430 1.00 36.55 85 LEU B CA 1
ATOM 1744 C C . LEU B 2 85 ? 25.629 38.077 23.668 1.00 37.05 85 LEU B C 1
ATOM 1745 O O . LEU B 2 85 ? 25.504 37.274 22.743 1.00 38.63 85 LEU B O 1
ATOM 1750 N N . ASP B 2 86 ? 25.850 37.701 24.919 1.00 37.90 86 ASP B N 1
ATOM 1751 C CA . ASP B 2 86 ? 25.940 36.299 25.291 1.00 38.33 86 ASP B CA 1
ATOM 1752 C C . ASP B 2 86 ? 24.517 35.750 25.346 1.00 35.86 86 ASP B C 1
ATOM 1753 O O . ASP B 2 86 ? 23.984 35.272 24.347 1.00 37.51 86 ASP B O 1
ATOM 1758 N N . TYR B 2 87 ? 23.906 35.825 26.519 1.00 31.51 87 TYR B N 1
ATOM 1759 C CA . TYR B 2 87 ? 22.545 35.367 26.699 1.00 29.18 87 TYR B CA 1
ATOM 1760 C C . TYR B 2 87 ? 21.625 36.060 25.682 1.00 29.24 87 TYR B C 1
ATOM 1761 O O . TYR B 2 87 ? 21.684 37.280 25.494 1.00 30.80 87 TYR B O 1
ATOM 1770 N N . LYS B 2 88 ? 20.789 35.275 25.014 1.00 27.51 88 LYS B N 1
ATOM 1771 C CA . LYS B 2 88 ? 19.847 35.808 24.041 1.00 26.80 88 LYS B CA 1
ATOM 1772 C C . LYS B 2 88 ? 18.493 35.147 24.265 1.00 25.29 88 LYS B C 1
ATOM 1773 O O . LYS B 2 88 ? 18.414 33.971 24.612 1.00 24.23 88 LYS B O 1
ATOM 1779 N N . ALA B 2 89 ? 17.423 35.908 24.076 1.00 24.42 89 ALA B N 1
ATOM 1780 C CA . ALA B 2 89 ? 16.083 35.383 24.299 1.00 23.18 89 ALA B CA 1
ATOM 1781 C C . ALA B 2 89 ? 15.172 35.592 23.099 1.00 22.53 89 ALA B C 1
ATOM 1782 O O . ALA B 2 89 ? 13.955 35.693 23.247 1.00 23.80 89 ALA B O 1
ATOM 1784 N N . TRP B 2 90 ? 15.767 35.685 21.916 1.00 21.88 90 TRP B N 1
ATOM 1785 C CA . TRP B 2 90 ? 14.999 35.858 20.694 1.00 25.26 90 TRP B CA 1
ATOM 1786 C C . TRP B 2 90 ? 14.586 34.477 20.212 1.00 27.56 90 TRP B C 1
ATOM 1787 O O . TRP B 2 90 ? 15.209 33.480 20.571 1.00 27.92 90 TRP B O 1
ATOM 1798 N N . ASP B 2 91 ? 13.540 34.408 19.401 1.00 31.37 91 ASP B N 1
ATOM 1799 C CA . ASP B 2 91 ? 13.081 33.118 18.911 1.00 35.18 91 ASP B CA 1
ATOM 1800 C C . ASP B 2 91 ? 13.958 32.602 17.779 1.00 36.37 91 ASP B C 1
ATOM 1801 O O . ASP B 2 91 ? 14.201 33.301 16.800 1.00 36.10 91 ASP B O 1
ATOM 1806 N N . ASN B 2 92 ? 14.423 31.367 17.928 1.00 39.34 92 ASN B N 1
ATOM 1807 C CA . ASN B 2 92 ? 15.278 30.719 16.942 1.00 42.04 92 ASN B CA 1
ATOM 1808 C C . ASN B 2 92 ? 14.451 29.925 15.932 1.00 43.05 92 ASN B C 1
ATOM 1809 O O . ASN B 2 92 ? 14.839 29.787 14.774 1.00 43.61 92 ASN B O 1
ATOM 1814 N N . GLU B 2 93 ? 13.316 29.395 16.379 1.00 43.24 93 GLU B N 1
ATOM 1815 C CA . GLU B 2 93 ? 12.452 28.619 15.500 1.00 43.55 93 GLU B CA 1
ATOM 1816 C C . GLU B 2 93 ? 11.814 29.497 14.441 1.00 43.26 93 GLU B C 1
ATOM 1817 O O . GLU B 2 93 ? 11.411 29.019 13.383 1.00 43.74 93 GLU B O 1
ATOM 1823 N N . ARG B 2 94 ? 11.715 30.786 14.726 1.00 42.72 94 ARG B N 1
ATOM 1824 C CA . ARG B 2 94 ? 11.148 31.704 13.760 1.00 42.62 94 ARG B CA 1
ATOM 1825 C C . ARG B 2 94 ? 12.251 31.955 12.755 1.00 40.46 94 ARG B C 1
ATOM 1826 O O . ARG B 2 94 ? 13.428 31.884 13.105 1.00 41.87 94 ARG B O 1
ATOM 1834 N N . HIS B 2 95 ? 11.869 32.218 11.510 1.00 36.94 95 HIS B N 1
ATOM 1835 C CA . HIS B 2 95 ? 12.810 32.519 10.434 1.00 34.34 95 HIS B CA 1
ATOM 1836 C C . HIS B 2 95 ? 13.168 31.472 9.400 1.00 32.07 95 HIS B C 1
ATOM 1837 O O . HIS B 2 95 ? 14.069 31.695 8.586 1.00 31.50 95 HIS B O 1
ATOM 1844 N N . CYS B 2 96 ? 12.507 30.326 9.404 1.00 29.78 96 CYS B N 1
ATOM 1845 C CA . CYS B 2 96 ? 12.839 29.393 8.348 1.00 29.67 96 CYS B CA 1
ATOM 1846 C C . CYS B 2 96 ? 12.162 29.926 7.099 1.00 29.73 96 CYS B C 1
ATOM 1847 O O . CYS B 2 96 ? 10.993 30.321 7.127 1.00 30.89 96 CYS B O 1
ATOM 1850 N N . PHE B 2 97 ? 12.920 29.990 6.014 1.00 29.72 97 PHE B N 1
ATOM 1851 C CA . PHE B 2 97 ? 12.388 30.491 4.759 1.00 30.04 97 PHE B CA 1
ATOM 1852 C C . PHE B 2 97 ? 11.374 29.544 4.140 1.00 29.96 97 PHE B C 1
ATOM 1853 O O . PHE B 2 97 ? 11.426 28.325 4.326 1.00 28.04 97 PHE B O 1
ATOM 1861 N N . ILE B 2 98 ? 10.449 30.129 3.394 1.00 29.50 98 ILE B N 1
ATOM 1862 C CA . ILE B 2 98 ? 9.409 29.365 2.746 1.00 29.15 98 ILE B CA 1
ATOM 1863 C C . ILE B 2 98 ? 8.859 30.085 1.528 1.00 29.84 98 ILE B C 1
ATOM 1864 O O . ILE B 2 98 ? 8.870 31.315 1.441 1.00 26.26 98 ILE B O 1
ATOM 1869 N N . TYR B 2 99 ? 8.389 29.295 0.575 1.00 31.18 99 TYR B N 1
ATOM 1870 C CA . TYR B 2 99 ? 7.828 29.859 -0.632 1.00 31.35 99 TYR B CA 1
ATOM 1871 C C . TYR B 2 99 ? 6.338 29.593 -0.613 1.00 30.75 99 TYR B C 1
ATOM 1872 O O . TYR B 2 99 ? 5.902 28.447 -0.512 1.00 29.85 99 TYR B O 1
ATOM 1881 N N . LYS B 2 100 ? 5.557 30.661 -0.672 1.00 31.25 100 LYS B N 1
ATOM 1882 C CA . LYS B 2 100 ? 4.112 30.519 -0.704 1.00 32.23 100 LYS B CA 1
ATOM 1883 C C . LYS B 2 100 ? 3.715 30.701 -2.161 1.00 29.67 100 LYS B C 1
ATOM 1884 O O . LYS B 2 100 ? 3.851 31.794 -2.719 1.00 26.62 100 LYS B O 1
ATOM 1890 N N . ASN B 2 101 ? 3.256 29.623 -2.788 1.00 28.92 101 ASN B N 1
ATOM 1891 C CA . ASN B 2 101 ? 2.866 29.704 -4.186 1.00 29.85 101 ASN B CA 1
ATOM 1892 C C . ASN B 2 101 ? 1.744 30.719 -4.406 1.00 28.55 101 ASN B C 1
ATOM 1893 O O . ASN B 2 101 ? 1.786 31.481 -5.370 1.00 27.08 101 ASN B O 1
ATOM 1898 N N . THR B 2 102 ? 0.766 30.757 -3.507 1.00 28.42 102 THR B N 1
ATOM 1899 C CA . THR B 2 102 ? -0.346 31.696 -3.656 1.00 31.11 102 THR B CA 1
ATOM 1900 C C . THR B 2 102 ? 0.043 33.161 -3.587 1.00 29.60 102 THR B C 1
ATOM 1901 O O . THR B 2 102 ? -0.654 34.002 -4.150 1.00 28.46 102 THR B O 1
ATOM 1905 N N . ASP B 2 103 ? 1.142 33.468 -2.898 1.00 29.38 103 ASP B N 1
ATOM 1906 C CA . ASP B 2 103 ? 1.597 34.847 -2.755 1.00 30.29 103 ASP B CA 1
ATOM 1907 C C . ASP B 2 103 ? 2.739 35.124 -3.709 1.00 30.74 103 ASP B C 1
ATOM 1908 O O . ASP B 2 103 ? 3.201 36.265 -3.837 1.00 28.04 103 ASP B O 1
ATOM 1913 N N . ASN B 2 104 ? 3.182 34.065 -4.378 1.00 31.64 104 ASN B N 1
ATOM 1914 C CA . ASN B 2 104 ? 4.288 34.141 -5.319 1.00 32.97 104 ASN B CA 1
ATOM 1915 C C . ASN B 2 104 ? 5.414 34.984 -4.762 1.00 31.74 104 ASN B C 1
ATOM 1916 O O . ASN B 2 104 ? 5.816 35.984 -5.354 1.00 32.51 104 ASN B O 1
ATOM 1921 N N . GLN B 2 105 ? 5.917 34.554 -3.611 1.00 30.49 105 GLN B N 1
ATOM 1922 C CA . GLN B 2 105 ? 7.004 35.234 -2.926 1.00 29.09 105 GLN B CA 1
ATOM 1923 C C . GLN B 2 105 ? 7.408 34.381 -1.721 1.00 27.31 105 GLN B C 1
ATOM 1924 O O . GLN B 2 105 ? 6.688 33.460 -1.336 1.00 25.52 105 GLN B O 1
ATOM 1930 N N . TRP B 2 106 ? 8.558 34.687 -1.131 1.00 25.99 106 TRP B N 1
ATOM 1931 C CA . TRP B 2 106 ? 9.031 33.947 0.031 1.00 25.78 106 TRP B CA 1
ATOM 1932 C C . TRP B 2 106 ? 8.377 34.473 1.309 1.00 27.14 106 TRP B C 1
ATOM 1933 O O . TRP B 2 106 ? 7.673 35.477 1.286 1.00 26.27 106 TRP B O 1
ATOM 1944 N N . THR B 2 107 ? 8.634 33.788 2.421 1.00 28.39 107 THR B N 1
ATOM 1945 C CA . THR B 2 107 ? 8.099 34.163 3.726 1.00 29.94 107 THR B CA 1
ATOM 1946 C C . THR B 2 107 ? 8.874 33.456 4.842 1.00 30.82 107 THR B C 1
ATOM 1947 O O . THR B 2 107 ? 9.464 32.387 4.634 1.00 27.77 107 THR B O 1
ATOM 1951 N N . ARG B 2 108 ? 8.878 34.064 6.024 1.00 32.21 108 ARG B N 1
ATOM 1952 C CA . ARG B 2 108 ? 9.562 33.485 7.173 1.00 34.84 108 ARG B CA 1
ATOM 1953 C C . ARG B 2 108 ? 8.499 32.869 8.062 1.00 35.03 108 ARG B C 1
ATOM 1954 O O . ARG B 2 108 ? 7.457 33.475 8.305 1.00 35.87 108 ARG B O 1
ATOM 1962 N N . ARG B 2 109 ? 8.751 31.658 8.539 1.00 35.79 109 ARG B N 1
ATOM 1963 C CA . ARG B 2 109 ? 7.780 31.000 9.388 1.00 34.75 109 ARG B CA 1
ATOM 1964 C C . ARG B 2 109 ? 8.441 30.042 10.353 1.00 32.60 109 ARG B C 1
ATOM 1965 O O . ARG B 2 109 ? 9.591 29.658 10.173 1.00 30.79 109 ARG B O 1
ATOM 1973 N N . ASP B 2 110 ? 7.695 29.658 11.378 1.00 33.56 110 ASP B N 1
ATOM 1974 C CA . ASP B 2 110 ? 8.189 28.743 12.387 1.00 34.16 110 ASP B CA 1
ATOM 1975 C C . ASP B 2 110 ? 8.836 27.512 11.777 1.00 32.54 110 ASP B C 1
ATOM 1976 O O . ASP B 2 110 ? 8.210 26.771 11.015 1.00 31.22 110 ASP B O 1
ATOM 1981 N N . CYS B 2 111 ? 10.103 27.308 12.126 1.00 31.66 111 CYS B N 1
ATOM 1982 C CA . CYS B 2 111 ? 10.887 26.174 11.650 1.00 29.68 111 CYS 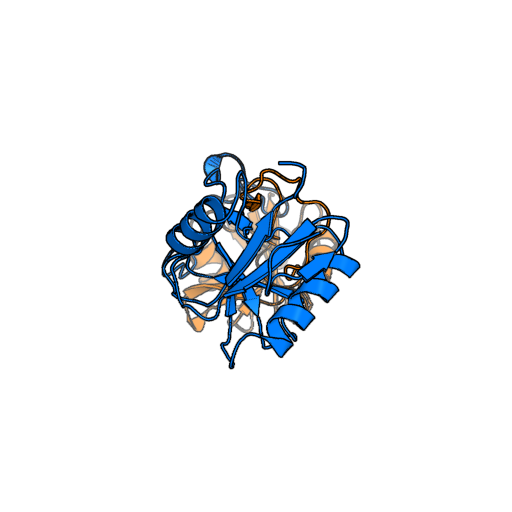B CA 1
ATOM 1983 C C . CYS B 2 111 ? 10.314 24.847 12.135 1.00 30.62 111 CYS B C 1
ATOM 1984 O O . CYS B 2 111 ? 10.616 23.783 11.585 1.00 26.21 111 CYS B O 1
ATOM 1987 N N . THR B 2 112 ? 9.488 24.924 13.173 1.00 32.91 112 THR B N 1
ATOM 1988 C CA . THR B 2 112 ? 8.896 23.742 13.782 1.00 36.49 112 THR B CA 1
ATOM 1989 C C . THR B 2 112 ? 7.678 23.186 13.066 1.00 36.63 112 THR B C 1
ATOM 1990 O O . THR B 2 112 ? 7.269 22.050 13.324 1.00 36.16 112 THR B O 1
ATOM 1994 N N . TRP B 2 113 ? 7.076 23.969 12.181 1.00 37.33 113 TRP B N 1
ATOM 1995 C CA . TRP B 2 113 ? 5.914 23.460 11.481 1.00 39.11 113 TRP B CA 1
ATOM 1996 C C . TRP B 2 113 ? 6.298 22.587 10.295 1.00 36.44 113 TRP B C 1
ATOM 1997 O O . TRP B 2 113 ? 7.478 22.402 10.011 1.00 33.43 113 TRP B O 1
ATOM 2008 N N . THR B 2 114 ? 5.295 22.047 9.611 1.00 34.49 114 THR B N 1
ATOM 2009 C CA . THR B 2 114 ? 5.524 21.136 8.502 1.00 33.91 114 THR B CA 1
ATOM 2010 C C . THR B 2 114 ? 5.212 21.680 7.114 1.00 32.78 114 THR B C 1
ATOM 2011 O O . THR B 2 114 ? 4.264 22.436 6.931 1.00 34.00 114 THR B O 1
ATOM 2015 N N . PHE B 2 115 ? 6.008 21.277 6.130 1.00 32.03 115 PHE B N 1
ATOM 2016 C CA . PHE B 2 115 ? 5.796 21.724 4.761 1.00 29.32 115 PHE B CA 1
ATOM 2017 C C . PHE B 2 115 ? 6.363 20.777 3.734 1.00 28.43 115 PHE B C 1
ATOM 2018 O O . PHE B 2 115 ? 7.200 19.939 4.047 1.00 27.02 115 PHE B O 1
ATOM 2026 N N . SER B 2 116 ? 5.883 20.913 2.504 1.00 29.01 116 SER B N 1
ATOM 2027 C CA . SER B 2 116 ? 6.348 20.089 1.402 1.00 28.85 116 SER B CA 1
ATOM 2028 C C . SER B 2 116 ? 7.782 20.507 1.136 1.00 26.97 116 SER B C 1
ATOM 2029 O O . SER B 2 116 ? 8.277 21.456 1.741 1.00 26.94 116 SER B O 1
ATOM 2032 N N . PHE B 2 117 ? 8.449 19.813 0.227 1.00 27.02 117 PHE B N 1
ATOM 2033 C CA . PHE B 2 117 ? 9.818 20.169 -0.084 1.00 29.98 117 PHE B CA 1
ATOM 2034 C C . PHE B 2 117 ? 10.314 19.797 -1.459 1.00 29.37 117 PHE B C 1
ATOM 2035 O O . PHE B 2 117 ? 9.831 18.870 -2.105 1.00 29.93 117 PHE B O 1
ATOM 2043 N N . VAL B 2 118 ? 11.306 20.556 -1.887 1.00 28.94 118 VAL B N 1
ATOM 2044 C CA . VAL B 2 118 ? 11.928 20.376 -3.173 1.00 28.47 118 VAL B CA 1
ATOM 2045 C C . VAL B 2 118 ? 13.423 20.311 -2.899 1.00 28.10 118 VAL B C 1
ATOM 2046 O O . VAL B 2 118 ? 14.025 21.286 -2.450 1.00 26.12 118 VAL B O 1
ATOM 2050 N N . CYS B 2 119 ? 14.010 19.144 -3.129 1.00 27.85 119 CYS B N 1
ATOM 2051 C CA . CYS B 2 119 ? 15.434 18.977 -2.912 1.00 29.83 119 CYS B CA 1
ATOM 2052 C C . CYS B 2 119 ? 16.156 19.397 -4.191 1.00 32.15 119 CYS B C 1
ATOM 2053 O O . CYS B 2 119 ? 15.572 19.380 -5.276 1.00 31.25 119 CYS B O 1
ATOM 2056 N N . LYS B 2 120 ? 17.422 19.778 -4.057 1.00 34.70 120 LYS B N 1
ATOM 2057 C CA . LYS B 2 120 ? 18.215 20.220 -5.198 1.00 37.24 120 LYS B CA 1
ATOM 2058 C C . LYS B 2 120 ? 19.711 19.931 -5.040 1.00 39.40 120 LYS B C 1
ATOM 2059 O O . LYS B 2 120 ? 20.297 20.185 -3.989 1.00 39.42 120 LYS B O 1
ATOM 2065 N N . CYS B 2 121 ? 20.313 19.390 -6.094 1.00 43.22 121 CYS B N 1
ATOM 2066 C CA . CYS B 2 121 ? 21.737 19.087 -6.102 1.00 47.53 121 CYS B CA 1
ATOM 2067 C C . CYS B 2 121 ? 22.307 19.374 -7.491 1.00 49.05 121 CYS B C 1
ATOM 2068 O O . CYS B 2 121 ? 21.715 19.003 -8.507 1.00 48.48 121 CYS B O 1
ATOM 2071 N N . PRO B 2 122 ? 23.449 20.077 -7.551 1.00 51.49 122 PRO B N 1
ATOM 2072 C CA . PRO B 2 122 ? 24.092 20.412 -8.826 1.00 53.22 122 PRO B CA 1
ATOM 2073 C C . PRO B 2 122 ? 24.656 19.170 -9.501 1.00 54.49 122 PRO B C 1
ATOM 2074 O O . PRO B 2 122 ? 25.400 18.408 -8.885 1.00 54.61 122 PRO B O 1
ATOM 2078 N N . ALA B 2 123 ? 24.307 18.972 -10.767 1.00 56.53 123 ALA B N 1
ATOM 2079 C CA . ALA B 2 123 ? 24.780 17.810 -11.517 1.00 58.31 123 ALA B CA 1
ATOM 2080 C C . ALA B 2 123 ? 26.300 17.787 -11.630 1.00 58.96 123 ALA B C 1
ATOM 2081 O O . ALA B 2 123 ? 26.939 18.782 -11.224 1.00 58.93 123 ALA B O 1
#

InterPro domains:
  IPR001304 C-type lectin-like [PF00059] (24-130)
  IPR001304 C-type lectin-like [PS50041] (13-130)
  IPR001304 C-type lectin-like [SM00034] (6-130)
  IPR016186 C-type lectin-like/link domain superfamily [G3DSA:3.10.100.10] (5-135)
  IPR016187 C-type lectin fold [SSF56436] (5-133)
  IPR050111 C-type lectin and snaclec domain-containing protein [PTHR22803] (6-132)

Sequence (254 aa):
MCPPGWSSNGVYCYMLFKEPKTWDEAEKFCNKQGKDGHLLSIESKKEEILVDIVVSENIGKMYKIWTGLSERSKEQHCSSRWSDGSFFRSYEIAIRYSECFVLEKQSVFRTWVATPCENTFPFMCKYPVPRNCLPDWSVYEGYCYKVFKERMNWADAEKFCTKQHKDGHLVSFRNSKEVDFVISLAFPMLKNDLVWIGLTDYWRDCNWEWSDGAQLDYKAWDNERHCFIYKNTDNQWTRRDCTWTFSFVCKCPA

Radius of gyration: 22.48 Å; Cα contacts (8 Å, |Δi|>4): 538; chains: 2; bounding box: 31×52×63 Å